Protein AF-A0A7G5IFV2-F1 (afdb_monomer_lite)

Secondary structure (DSSP, 8-state):
-HHHHHHHHHHS-TTHHHHHTSHHHHHHHHHHHHHHHTSBHHHHHHHTT--HHHHTTS-S-BHHHHHHHH-TTHHHHHHHHHHHHHHHHHHHHHHHHHHHHHHHHHHHHHHS-HHHHHHHHHHHTSHHHHHHHHHHHHGGG-HHHHHHHHHHHHHHHHHHHHHHHHHHHHHTTSPPPPPGGG--HHHHHHHHHHHTS-TTGGG---PPP-

Organism: NCBI:txid2759707

Foldseek 3Di:
DVLLLLLLCLLQPQCLLVVCLDVVVLVVVLVVVVVQQQAWPLVVCVVVVHDPVVSVVRDTDGNVVVCCVVPVCVSVVVSCVSNVVSVVCSVVVSVCSVVVSVVSSVVPPVPDDPVVSVVLSVQCPDPVNSVCSHVVVCVCVPPVNVVVVVVCVVVVVVCVVVVVVVVCVVCVPPDPDQQLCNDDLVRLVVVCVVVVHDSVVSNDPPDPDD

pLDDT: mean 86.51, std 10.08, range [36.91, 98.12]

Radius of gyration: 26.0 Å; chains: 1; bounding box: 62×42×58 Å

Sequence (210 aa):
MALGKRIAAAQLPDGTYEKMMSPAMQGMMGQVSGQAMDIPLRQIARMANLKPEQLRQVGPGSLRDMMAILDPAHDQRMSIMLKTMIAGMTPLMTKMEPRLRDGMAEAFASRFTETELREIDRFYSTPLGARLAVESTLLMADPSVVKAMSDFTPQLIQAMPGIMKQVEEATAKLPKAKRVDELSPAERARLAALIGVDPASLSKPERPDK

InterPro domains:
  IPR018637 Domain of unknown function DUF2059 [PF09832] (99-135)

Structure (mmCIF, N/CA/C/O backbone):
data_AF-A0A7G5IFV2-F1
#
_entry.id   AF-A0A7G5IFV2-F1
#
loop_
_atom_site.group_PDB
_atom_site.id
_atom_site.type_symbol
_atom_site.label_atom_id
_atom_site.label_alt_id
_atom_site.label_comp_id
_atom_site.label_asym_id
_atom_site.label_entity_id
_atom_site.label_seq_id
_atom_site.pdbx_PDB_ins_code
_atom_site.Cartn_x
_atom_site.Cartn_y
_atom_site.Cartn_z
_atom_site.occupancy
_atom_site.B_iso_or_equiv
_atom_site.auth_seq_id
_atom_site.auth_comp_id
_atom_site.auth_asym_id
_atom_site.auth_atom_id
_atom_site.pdbx_PDB_model_num
ATOM 1 N N . MET A 1 1 ? -13.977 -6.483 22.578 1.00 80.62 1 MET A N 1
ATOM 2 C CA . MET A 1 1 ? -13.911 -7.237 21.302 1.00 80.62 1 MET A CA 1
ATOM 3 C C . MET A 1 1 ? -15.038 -6.895 20.320 1.00 80.62 1 MET A C 1
ATOM 5 O O . MET A 1 1 ? -14.737 -6.594 19.176 1.00 80.62 1 MET A O 1
ATOM 9 N N . ALA A 1 2 ? -16.319 -6.889 20.725 1.00 91.19 2 ALA A N 1
ATOM 10 C CA . ALA A 1 2 ? -17.437 -6.608 19.804 1.00 91.19 2 ALA A CA 1
ATOM 11 C C . ALA A 1 2 ? -17.357 -5.234 19.099 1.00 91.19 2 ALA A C 1
ATOM 13 O O . ALA A 1 2 ? -17.602 -5.154 17.900 1.00 91.19 2 ALA A O 1
ATOM 14 N N . LEU A 1 3 ? -16.957 -4.176 19.819 1.00 93.94 3 LEU A N 1
ATOM 15 C CA . LEU A 1 3 ? -16.732 -2.839 19.246 1.00 93.94 3 LEU A CA 1
ATOM 16 C C . LEU A 1 3 ? -15.637 -2.842 18.171 1.00 93.94 3 LEU A C 1
ATOM 18 O O . LEU A 1 3 ? -15.858 -2.348 17.073 1.00 93.94 3 LEU A O 1
ATOM 22 N N . GLY A 1 4 ? -14.492 -3.476 18.448 1.00 93.75 4 GLY A N 1
ATOM 23 C CA . GLY A 1 4 ? -13.397 -3.605 17.480 1.00 93.75 4 GLY A CA 1
ATOM 24 C C . GLY A 1 4 ? -13.838 -4.281 16.180 1.00 93.75 4 GLY A C 1
ATOM 25 O O . GLY A 1 4 ? -13.467 -3.826 15.104 1.00 93.75 4 GLY A O 1
ATOM 26 N N . LYS A 1 5 ? -14.701 -5.305 16.257 1.00 94.31 5 LYS A N 1
ATOM 27 C CA . LYS A 1 5 ? -15.260 -5.969 15.067 1.00 94.31 5 LYS A CA 1
ATOM 28 C C . LYS A 1 5 ? -16.144 -5.046 14.229 1.00 94.31 5 LYS A C 1
ATOM 30 O O . LYS A 1 5 ? -16.051 -5.080 13.007 1.00 94.31 5 LYS A O 1
ATOM 35 N N . ARG A 1 6 ? -16.974 -4.209 14.862 1.00 94.06 6 ARG A N 1
ATOM 36 C CA . ARG A 1 6 ? -17.812 -3.235 14.141 1.00 94.06 6 ARG A CA 1
ATOM 37 C C . ARG A 1 6 ? -16.981 -2.154 13.464 1.00 94.06 6 ARG A C 1
ATOM 39 O O . ARG A 1 6 ? -17.196 -1.876 12.291 1.00 94.06 6 ARG A O 1
ATOM 46 N N . ILE A 1 7 ? -15.995 -1.612 14.174 1.00 95.25 7 ILE A N 1
ATOM 47 C CA . ILE A 1 7 ? -15.068 -0.610 13.635 1.00 95.25 7 ILE A CA 1
ATOM 48 C C . ILE A 1 7 ? -14.289 -1.187 12.446 1.00 95.25 7 ILE A C 1
ATOM 50 O O . ILE A 1 7 ? -14.224 -0.560 11.391 1.00 95.25 7 ILE A O 1
ATOM 54 N N . ALA A 1 8 ? -13.757 -2.407 12.581 1.00 94.56 8 ALA A N 1
ATOM 55 C CA . ALA A 1 8 ? -13.052 -3.090 11.499 1.00 94.56 8 ALA A CA 1
ATOM 56 C C . ALA A 1 8 ? -13.956 -3.338 10.280 1.00 94.56 8 ALA A C 1
ATOM 58 O O . ALA A 1 8 ? -13.533 -3.110 9.152 1.00 94.56 8 ALA A O 1
ATOM 59 N N . ALA A 1 9 ? -15.210 -3.752 10.490 1.00 93.44 9 ALA A N 1
ATOM 60 C CA . ALA A 1 9 ? -16.175 -3.943 9.407 1.00 93.44 9 ALA A CA 1
ATOM 61 C C . ALA A 1 9 ? -16.576 -2.628 8.715 1.00 93.44 9 ALA A C 1
ATOM 63 O O . ALA A 1 9 ? -16.853 -2.637 7.519 1.00 93.44 9 ALA A O 1
ATOM 64 N N . ALA A 1 10 ? -16.581 -1.504 9.438 1.00 93.00 10 ALA A N 1
ATOM 65 C CA . ALA A 1 10 ? -16.829 -0.188 8.855 1.00 93.00 10 ALA A CA 1
ATOM 66 C C . ALA A 1 10 ? -15.667 0.285 7.962 1.00 93.00 10 ALA A C 1
ATOM 68 O O . ALA A 1 10 ? -15.910 0.924 6.941 1.00 93.00 10 ALA A O 1
ATOM 69 N N . GLN A 1 11 ? -14.416 -0.035 8.319 1.00 91.19 11 GLN A N 1
ATOM 70 C CA . GLN A 1 11 ? -13.243 0.291 7.495 1.00 91.19 11 GLN A CA 1
ATOM 71 C C . GLN A 1 11 ? -13.051 -0.660 6.313 1.00 91.19 11 GLN A C 1
ATOM 73 O O . GLN A 1 11 ? -12.671 -0.219 5.230 1.00 91.19 11 GLN A O 1
ATOM 78 N N . LEU A 1 12 ? -13.326 -1.950 6.516 1.00 91.62 12 LEU A N 1
ATOM 79 C CA . LEU A 1 12 ? -13.201 -2.991 5.501 1.00 91.62 12 LEU A CA 1
ATOM 80 C C . LEU A 1 12 ? -14.546 -3.718 5.299 1.00 91.62 12 LEU A C 1
ATOM 82 O O . LEU A 1 12 ? -14.727 -4.837 5.792 1.00 91.62 12 LEU A O 1
ATOM 86 N N . PRO A 1 13 ? -15.516 -3.100 4.598 1.00 90.81 13 PRO A N 1
ATOM 87 C CA . PRO A 1 13 ? -16.756 -3.772 4.217 1.00 90.81 13 PRO A CA 1
ATOM 88 C C . PRO A 1 13 ? -16.517 -5.045 3.396 1.00 90.81 13 PRO A C 1
ATOM 90 O O . PRO A 1 13 ? -15.462 -5.218 2.780 1.00 90.81 13 PRO A O 1
ATOM 93 N N . ASP A 1 14 ? -17.526 -5.915 3.345 1.00 89.62 14 ASP A N 1
ATOM 94 C CA . ASP A 1 14 ? -17.501 -7.094 2.472 1.00 89.62 14 ASP A CA 1
ATOM 95 C C . ASP A 1 14 ? -17.247 -6.703 1.010 1.00 89.62 14 ASP A C 1
ATOM 97 O O . ASP A 1 14 ? -17.863 -5.769 0.489 1.00 89.62 14 ASP A O 1
ATOM 101 N N . GLY A 1 15 ? -16.340 -7.424 0.347 1.00 87.94 15 GLY A N 1
ATOM 102 C CA . GLY A 1 15 ? -16.023 -7.222 -1.065 1.00 87.94 15 GLY A CA 1
ATOM 103 C C . GLY A 1 15 ? -15.180 -5.977 -1.339 1.00 87.94 15 GLY A C 1
ATOM 104 O O . GLY A 1 15 ? -15.093 -5.533 -2.487 1.00 87.94 15 GLY A O 1
ATOM 105 N N . THR A 1 16 ? -14.546 -5.390 -0.318 1.00 86.81 16 THR A N 1
ATOM 106 C CA . THR A 1 16 ? -13.673 -4.223 -0.510 1.00 86.81 16 THR A CA 1
ATOM 107 C C . THR A 1 16 ? -12.535 -4.527 -1.480 1.00 86.81 16 THR A C 1
ATOM 109 O O . THR A 1 16 ? -12.288 -3.723 -2.380 1.00 86.81 16 THR A O 1
ATOM 112 N N . TYR A 1 17 ? -11.875 -5.684 -1.372 1.00 85.94 17 TYR A N 1
ATOM 113 C CA . TYR A 1 17 ? -10.802 -6.050 -2.297 1.00 85.94 17 TYR A CA 1
ATOM 114 C C . TYR A 1 17 ? -11.323 -6.368 -3.691 1.00 85.94 17 TYR A C 1
ATOM 116 O O . TYR A 1 17 ? -10.676 -6.003 -4.668 1.00 85.94 17 TYR A O 1
ATOM 124 N N . GLU A 1 18 ? -12.505 -6.966 -3.817 1.00 86.50 18 GLU A N 1
ATOM 125 C CA . GLU A 1 18 ? -13.136 -7.148 -5.127 1.00 86.50 18 GLU A CA 1
ATOM 126 C C . GLU A 1 18 ? -13.384 -5.795 -5.810 1.00 86.50 18 GLU A C 1
ATOM 128 O O . GLU A 1 18 ? -13.034 -5.601 -6.976 1.00 86.50 18 GLU A O 1
ATOM 133 N N . LYS A 1 19 ? -13.899 -4.815 -5.060 1.00 82.44 19 LYS A N 1
ATOM 134 C CA . LYS A 1 19 ? -14.123 -3.453 -5.553 1.00 82.44 19 LYS A CA 1
ATOM 135 C C . LYS A 1 19 ? -12.815 -2.723 -5.873 1.00 82.44 19 LYS A C 1
ATOM 137 O O . LYS A 1 19 ? -12.738 -2.042 -6.897 1.00 82.44 19 LYS A O 1
ATOM 142 N N . MET A 1 20 ? -11.780 -2.870 -5.045 1.00 79.31 20 MET A N 1
ATOM 143 C CA . MET A 1 20 ? -10.440 -2.338 -5.332 1.00 79.31 20 MET A CA 1
ATOM 144 C C . MET A 1 20 ? -9.850 -2.944 -6.610 1.00 79.31 20 MET A C 1
ATOM 146 O O . MET A 1 20 ? -9.163 -2.257 -7.355 1.00 79.31 20 MET A O 1
ATOM 150 N N . MET A 1 21 ? -10.146 -4.210 -6.894 1.00 82.06 21 MET A N 1
ATOM 151 C CA . MET A 1 21 ? -9.700 -4.911 -8.100 1.00 82.06 21 MET A CA 1
ATOM 152 C C . MET A 1 21 ? -10.652 -4.728 -9.294 1.00 82.06 21 MET A C 1
ATOM 154 O O . MET A 1 21 ? -10.495 -5.385 -10.328 1.00 82.06 21 MET A O 1
ATOM 158 N N . SER A 1 22 ? -11.638 -3.835 -9.179 1.00 78.81 22 SER A N 1
ATOM 159 C CA . SER A 1 22 ? -12.659 -3.616 -10.202 1.00 78.81 22 SER A CA 1
ATOM 160 C C . SER A 1 22 ? -12.088 -3.079 -11.525 1.00 78.81 22 SER A C 1
ATOM 162 O O . SER A 1 22 ? -11.019 -2.460 -11.548 1.00 78.81 22 SER A O 1
ATOM 164 N N . PRO A 1 23 ? -12.825 -3.230 -12.643 1.00 75.88 23 PRO A N 1
ATOM 165 C CA . PRO A 1 23 ? -12.413 -2.704 -13.946 1.00 75.88 23 PRO A CA 1
ATOM 166 C C . PRO A 1 23 ? -12.085 -1.202 -13.957 1.00 75.88 23 PRO A C 1
ATOM 168 O O . PRO A 1 23 ? -11.226 -0.768 -14.720 1.00 75.88 23 PRO A O 1
ATOM 171 N N . ALA A 1 24 ? -12.723 -0.402 -13.096 1.00 73.62 24 ALA A N 1
ATOM 172 C CA . ALA A 1 24 ? -12.430 1.027 -12.980 1.00 73.62 24 ALA A CA 1
ATOM 173 C C . ALA A 1 24 ? -10.997 1.278 -12.476 1.00 73.62 24 ALA A C 1
ATOM 175 O O . ALA A 1 24 ? -10.264 2.087 -13.045 1.00 73.62 24 ALA A O 1
ATOM 176 N N . MET A 1 25 ? -10.567 0.532 -11.455 1.00 74.44 25 MET A N 1
ATOM 177 C CA . MET A 1 25 ? -9.194 0.592 -10.949 1.00 74.44 25 MET A CA 1
ATOM 178 C C . MET A 1 25 ? -8.187 0.005 -11.937 1.00 74.44 25 MET A C 1
ATOM 180 O O . MET A 1 25 ? -7.101 0.556 -12.100 1.00 74.44 25 MET A O 1
ATOM 184 N N . GLN A 1 26 ? -8.569 -1.043 -12.672 1.00 75.88 26 GLN A N 1
ATOM 185 C CA . GLN A 1 26 ? -7.752 -1.585 -13.763 1.00 75.88 26 GLN A CA 1
ATOM 186 C C . GLN A 1 26 ? -7.487 -0.535 -14.850 1.00 75.88 26 GLN A C 1
ATOM 188 O O . GLN A 1 26 ? -6.356 -0.405 -15.313 1.00 75.88 26 GLN A O 1
ATOM 193 N N . GLY A 1 27 ? -8.505 0.247 -15.226 1.00 79.25 27 GLY A N 1
ATOM 194 C CA . GLY A 1 27 ? -8.357 1.345 -16.181 1.00 79.25 27 GLY A CA 1
ATOM 195 C C . GLY A 1 27 ? -7.368 2.408 -15.701 1.00 79.25 27 GLY A C 1
ATOM 196 O O . GLY A 1 27 ? -6.496 2.827 -16.461 1.00 79.25 27 GLY A O 1
ATOM 197 N N . MET A 1 28 ? -7.439 2.779 -14.419 1.00 78.12 28 MET A N 1
ATOM 198 C CA . MET A 1 28 ? -6.498 3.726 -13.815 1.00 78.12 28 MET A CA 1
ATOM 199 C C . MET A 1 28 ? -5.055 3.196 -13.828 1.00 78.12 28 MET A C 1
ATOM 201 O O . MET A 1 28 ? -4.142 3.909 -14.242 1.00 78.12 28 MET A O 1
ATOM 205 N N . MET A 1 29 ? -4.835 1.936 -13.436 1.00 77.19 29 MET A N 1
ATOM 206 C CA . MET A 1 29 ? -3.506 1.306 -13.497 1.00 77.19 29 MET A CA 1
ATOM 207 C C . MET A 1 29 ? -2.980 1.229 -14.934 1.00 77.19 29 MET A C 1
ATOM 209 O O . MET A 1 29 ? -1.804 1.498 -15.180 1.00 77.19 29 MET A O 1
ATOM 213 N N . GLY A 1 30 ? -3.857 0.913 -15.891 1.00 80.19 30 GLY A N 1
ATOM 214 C CA . GLY A 1 30 ? -3.532 0.915 -17.315 1.00 80.19 30 GLY A CA 1
ATOM 215 C C . GLY A 1 30 ? -3.077 2.290 -17.807 1.00 80.19 30 GLY A C 1
ATOM 216 O O . GLY A 1 30 ? -2.088 2.379 -18.529 1.00 80.19 30 GLY A O 1
ATOM 217 N N . GLN A 1 31 ? -3.730 3.368 -17.364 1.00 79.06 31 GLN A N 1
ATOM 218 C CA . GLN A 1 31 ? -3.333 4.737 -17.701 1.00 79.06 31 GLN A CA 1
ATOM 219 C C . GLN A 1 31 ? -1.946 5.088 -17.145 1.00 79.06 31 GLN A C 1
ATOM 221 O O . GLN A 1 31 ? -1.116 5.623 -17.879 1.00 79.06 31 GLN A O 1
ATOM 226 N N . VAL A 1 32 ? -1.671 4.758 -15.879 1.00 80.12 32 VAL A N 1
ATOM 227 C CA . VAL A 1 32 ? -0.354 4.996 -15.258 1.00 80.12 32 VAL A CA 1
ATOM 228 C C . VAL A 1 32 ? 0.743 4.202 -15.975 1.00 80.12 32 VAL A C 1
ATOM 230 O O . VAL A 1 32 ? 1.795 4.749 -16.300 1.00 80.12 32 VAL A O 1
ATOM 233 N N . SER A 1 33 ? 0.490 2.926 -16.283 1.00 81.31 33 SER A N 1
ATOM 234 C CA . SER A 1 33 ? 1.423 2.093 -17.051 1.00 81.31 33 SER A CA 1
ATOM 235 C C . SER A 1 33 ? 1.660 2.656 -18.455 1.00 81.31 33 SER A C 1
ATOM 237 O O . SER A 1 33 ? 2.805 2.725 -18.899 1.00 81.31 33 SER A O 1
ATOM 239 N N . GLY A 1 34 ? 0.607 3.132 -19.124 1.00 82.94 34 GLY A N 1
ATOM 240 C CA . GLY A 1 34 ? 0.709 3.784 -20.427 1.00 82.94 34 GLY A CA 1
ATOM 241 C C . GLY A 1 34 ? 1.617 5.013 -20.400 1.00 82.94 34 GLY A C 1
ATOM 242 O O . GLY A 1 34 ? 2.496 5.126 -21.249 1.00 82.94 34 GLY A O 1
ATOM 243 N N . GLN A 1 35 ? 1.472 5.870 -19.385 1.00 83.31 35 GLN A N 1
ATOM 244 C CA . GLN A 1 35 ? 2.329 7.046 -19.193 1.00 83.31 35 GLN A CA 1
ATOM 245 C C . GLN A 1 35 ? 3.797 6.675 -18.945 1.00 83.31 35 GLN A C 1
ATOM 247 O O . GLN A 1 35 ? 4.697 7.365 -19.420 1.00 83.31 35 GLN A O 1
ATOM 252 N N . ALA A 1 36 ? 4.062 5.577 -18.231 1.00 83.31 36 ALA A N 1
ATOM 253 C CA . ALA A 1 36 ? 5.426 5.096 -18.011 1.00 83.31 36 ALA A CA 1
ATOM 254 C C . ALA A 1 36 ? 6.107 4.644 -19.317 1.00 83.31 36 ALA A C 1
ATOM 256 O O . ALA A 1 36 ? 7.315 4.818 -19.480 1.00 83.31 36 ALA A O 1
ATOM 257 N N . MET A 1 37 ? 5.342 4.112 -20.274 1.00 86.06 37 MET A N 1
ATOM 258 C CA . MET A 1 37 ? 5.866 3.731 -21.591 1.00 86.06 37 MET A CA 1
ATOM 259 C C . MET A 1 37 ? 6.243 4.940 -22.455 1.00 86.06 37 MET A C 1
ATOM 261 O O . MET A 1 37 ? 7.102 4.830 -23.328 1.00 86.06 37 MET A O 1
ATOM 265 N N . ASP A 1 38 ? 5.662 6.105 -22.185 1.00 88.81 38 ASP A N 1
ATOM 266 C CA . ASP A 1 38 ? 5.938 7.330 -22.937 1.00 88.81 38 ASP A CA 1
ATOM 267 C C . ASP A 1 38 ? 7.199 8.059 -22.433 1.00 88.81 38 ASP A C 1
ATOM 269 O O . ASP A 1 38 ? 7.595 9.092 -22.979 1.00 88.81 38 ASP A O 1
ATOM 273 N N . ILE A 1 39 ? 7.883 7.514 -21.417 1.00 88.62 39 ILE A N 1
ATOM 274 C CA . ILE A 1 39 ? 9.140 8.072 -20.910 1.00 88.62 39 ILE A CA 1
ATOM 275 C C . ILE A 1 39 ? 10.212 8.034 -22.020 1.00 88.62 39 ILE A C 1
ATOM 277 O O . ILE A 1 39 ? 10.469 6.974 -22.603 1.00 88.62 39 ILE A O 1
ATOM 281 N N . PRO A 1 40 ? 10.905 9.159 -22.296 1.00 91.69 40 PRO A N 1
ATOM 282 C CA . PRO A 1 40 ? 11.978 9.201 -23.284 1.00 91.69 40 PRO A CA 1
ATOM 283 C C . PRO A 1 40 ? 13.158 8.288 -22.925 1.00 91.69 40 PRO A C 1
ATOM 285 O O . PRO A 1 40 ? 13.659 8.320 -21.798 1.00 91.69 40 PRO A O 1
ATOM 288 N N . LEU A 1 41 ? 13.720 7.578 -23.907 1.00 88.62 41 LEU A N 1
ATOM 289 C CA . LEU A 1 41 ? 14.877 6.689 -23.708 1.00 88.62 41 LEU A CA 1
ATOM 290 C C . LEU A 1 41 ? 16.091 7.422 -23.123 1.00 88.62 41 LEU A C 1
ATOM 292 O O . LEU A 1 41 ? 16.815 6.882 -22.291 1.00 88.62 41 LEU A O 1
ATOM 296 N N . ARG A 1 42 ? 16.290 8.692 -23.495 1.00 86.00 42 ARG A N 1
ATOM 297 C CA . ARG A 1 42 ? 17.343 9.545 -22.917 1.00 86.00 42 ARG A CA 1
ATOM 298 C C . ARG A 1 42 ? 17.148 9.814 -21.427 1.00 86.00 42 ARG A C 1
ATOM 300 O O . ARG A 1 42 ? 18.131 9.958 -20.706 1.00 86.00 42 ARG A O 1
ATOM 307 N N . GLN A 1 43 ? 15.906 9.904 -20.962 1.00 84.94 43 GLN A N 1
ATOM 308 C CA . GLN A 1 43 ? 15.610 10.050 -19.541 1.00 84.94 43 GLN A CA 1
ATOM 309 C C . GLN A 1 43 ? 15.879 8.738 -18.798 1.00 84.94 43 GLN A C 1
ATOM 311 O O . GLN A 1 43 ? 16.532 8.769 -17.759 1.00 84.94 43 GLN A O 1
ATOM 316 N N . ILE A 1 44 ? 15.489 7.597 -19.373 1.00 85.50 44 ILE A N 1
ATOM 317 C CA . ILE A 1 44 ? 15.802 6.268 -18.821 1.00 85.50 44 ILE A CA 1
ATOM 318 C C . ILE A 1 44 ? 17.320 6.065 -18.729 1.00 85.50 44 ILE A C 1
ATOM 320 O O . ILE A 1 44 ? 17.835 5.679 -17.684 1.00 85.50 44 ILE A O 1
ATOM 324 N N . ALA A 1 45 ? 18.064 6.412 -19.779 1.00 85.25 45 ALA A N 1
ATOM 325 C CA . ALA A 1 45 ? 19.520 6.314 -19.787 1.00 85.25 45 ALA A CA 1
ATOM 326 C C . ALA A 1 45 ? 20.193 7.211 -18.726 1.00 85.25 45 ALA A C 1
ATOM 328 O O . ALA A 1 45 ? 21.198 6.819 -18.134 1.00 85.25 45 ALA A O 1
ATOM 329 N N . ARG A 1 46 ? 19.630 8.394 -18.433 1.00 81.56 46 ARG A N 1
ATOM 330 C CA . ARG A 1 46 ? 20.090 9.233 -17.309 1.00 81.56 46 ARG A CA 1
ATOM 331 C C . ARG A 1 46 ? 19.820 8.572 -15.961 1.00 81.56 46 ARG A C 1
ATOM 333 O O . ARG A 1 46 ? 20.692 8.600 -15.103 1.00 81.56 46 ARG A O 1
ATOM 340 N N . MET A 1 47 ? 18.645 7.966 -15.782 1.00 81.00 47 MET A N 1
ATOM 341 C CA . MET A 1 47 ? 18.305 7.228 -14.558 1.00 81.00 47 MET A CA 1
ATOM 342 C C . MET A 1 47 ? 19.224 6.018 -14.346 1.00 81.00 47 MET A C 1
ATOM 344 O O . MET A 1 47 ? 19.610 5.737 -13.218 1.00 81.00 47 MET A O 1
ATOM 348 N N . ALA A 1 48 ? 19.631 5.349 -15.427 1.00 80.69 48 ALA A N 1
ATOM 349 C CA . ALA A 1 48 ? 20.610 4.261 -15.411 1.00 80.69 48 ALA A CA 1
ATOM 350 C C . ALA A 1 48 ? 22.074 4.738 -15.265 1.00 80.69 48 ALA A C 1
ATOM 352 O O . ALA A 1 48 ? 22.999 3.933 -15.351 1.00 80.69 48 ALA A O 1
ATOM 353 N N . ASN A 1 49 ? 22.292 6.038 -15.034 1.00 82.62 49 ASN A N 1
ATOM 354 C CA . ASN A 1 49 ? 23.592 6.653 -14.774 1.00 82.62 49 ASN A CA 1
ATOM 355 C C . ASN A 1 49 ? 24.626 6.472 -15.907 1.00 82.62 49 ASN A C 1
ATOM 357 O O . ASN A 1 49 ? 25.828 6.348 -15.654 1.00 82.62 49 ASN A O 1
ATOM 361 N N . LEU A 1 50 ? 24.171 6.459 -17.168 1.00 82.44 50 LEU A N 1
ATOM 362 C CA . LEU A 1 50 ? 25.069 6.436 -18.325 1.00 82.44 50 LEU A 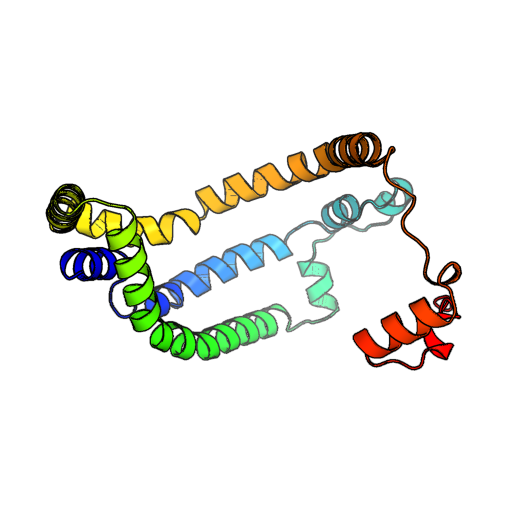CA 1
ATOM 363 C C . LEU A 1 50 ? 25.872 7.741 -18.420 1.00 82.44 50 LEU A C 1
ATOM 365 O O . LEU A 1 50 ? 25.371 8.830 -18.130 1.00 82.44 50 LEU A O 1
ATOM 369 N N . LYS A 1 51 ? 27.121 7.636 -18.887 1.00 86.31 51 LYS A N 1
ATOM 370 C CA . LYS A 1 51 ? 28.016 8.791 -19.039 1.00 86.31 51 LYS A CA 1
ATOM 371 C C . LYS A 1 51 ? 27.503 9.764 -20.113 1.00 86.31 51 LYS A C 1
ATOM 373 O O . LYS A 1 51 ? 26.843 9.324 -21.061 1.00 86.31 51 LYS A O 1
ATOM 378 N N . PRO A 1 52 ? 27.837 11.067 -20.038 1.00 81.69 52 PRO A N 1
ATOM 379 C CA . PRO A 1 52 ? 27.395 12.073 -21.008 1.00 81.69 52 PRO A CA 1
ATOM 380 C C . PRO A 1 52 ? 27.670 11.701 -22.469 1.00 81.69 52 PRO A C 1
ATOM 382 O O . PRO A 1 52 ? 26.849 11.972 -23.344 1.00 81.69 52 PRO A O 1
ATOM 385 N N . GLU A 1 53 ? 28.796 11.043 -22.739 1.00 84.19 53 GLU A N 1
ATOM 386 C CA . GLU A 1 53 ? 29.195 10.598 -24.075 1.00 84.19 53 GLU A CA 1
ATOM 387 C C . GLU A 1 53 ? 28.278 9.487 -24.598 1.00 84.19 53 GLU A C 1
ATOM 389 O O . GLU A 1 53 ? 27.947 9.467 -25.781 1.00 84.19 53 GLU A O 1
ATOM 394 N N . GLN A 1 54 ? 27.816 8.600 -23.713 1.00 78.62 54 GLN A N 1
ATOM 395 C CA . GLN A 1 54 ? 26.895 7.508 -24.038 1.00 78.62 54 GLN A CA 1
ATOM 396 C C . GLN A 1 54 ? 25.460 8.025 -24.188 1.00 78.62 54 GLN A C 1
ATOM 398 O O . GLN A 1 54 ? 24.746 7.614 -25.097 1.00 78.62 54 GLN A O 1
ATOM 403 N N . LEU A 1 55 ? 25.049 8.997 -23.365 1.00 80.25 55 LEU A N 1
ATOM 404 C CA . LEU A 1 55 ? 23.743 9.655 -23.484 1.00 80.25 55 LEU A CA 1
ATOM 405 C C . LEU A 1 55 ? 23.551 10.350 -24.838 1.00 80.25 55 LEU A C 1
ATOM 407 O O . LEU A 1 55 ? 22.434 10.384 -25.351 1.00 80.25 55 LEU A O 1
ATOM 411 N N . ARG A 1 56 ? 24.629 10.884 -25.428 1.00 82.75 56 ARG A N 1
ATOM 412 C CA . ARG A 1 56 ? 24.607 11.486 -26.774 1.00 82.75 56 ARG A CA 1
ATOM 413 C C . ARG A 1 56 ? 24.338 10.468 -27.881 1.00 82.75 56 ARG A C 1
ATOM 415 O O . ARG A 1 56 ? 23.842 10.855 -28.932 1.00 82.75 56 ARG A O 1
ATOM 422 N N . GLN A 1 57 ? 24.654 9.195 -27.647 1.00 85.00 57 GLN A N 1
ATOM 423 C CA . GLN A 1 57 ? 24.424 8.107 -28.601 1.00 85.00 57 GLN A CA 1
ATOM 424 C C . GLN A 1 57 ? 22.998 7.545 -28.514 1.00 85.00 57 GLN A C 1
ATOM 426 O O . GLN A 1 57 ? 22.558 6.849 -29.424 1.00 85.00 57 GLN A O 1
ATOM 431 N N . VAL A 1 58 ? 22.252 7.857 -27.448 1.00 84.94 58 VAL A N 1
ATOM 432 C CA . VAL A 1 58 ? 20.855 7.436 -27.309 1.00 84.94 58 VAL A CA 1
ATOM 433 C C . VAL A 1 58 ? 19.984 8.258 -28.257 1.00 84.94 58 VAL A C 1
ATOM 435 O O . VAL A 1 58 ? 19.862 9.481 -28.115 1.00 84.94 58 VAL A O 1
ATOM 438 N N . GLY A 1 59 ? 19.373 7.572 -29.223 1.00 83.31 59 GLY A N 1
ATOM 439 C CA . GLY A 1 59 ? 18.490 8.156 -30.230 1.00 83.31 59 GLY A CA 1
ATOM 440 C C . GLY A 1 59 ? 17.223 8.805 -29.651 1.00 83.31 59 GLY A C 1
ATOM 441 O O . GLY A 1 59 ? 16.915 8.658 -28.464 1.00 83.31 59 GLY A O 1
ATOM 442 N N . PRO A 1 60 ? 16.494 9.589 -30.466 1.00 83.00 60 PRO A N 1
ATOM 443 C CA . PRO A 1 60 ? 15.153 10.030 -30.100 1.00 83.00 60 PRO A CA 1
ATOM 444 C C . PRO A 1 60 ? 14.211 8.824 -29.996 1.00 83.00 60 PRO A C 1
ATOM 446 O O . PRO A 1 60 ? 14.368 7.855 -30.732 1.00 83.00 60 PRO A O 1
ATOM 449 N N . GLY A 1 61 ? 13.244 8.898 -29.087 1.00 88.19 61 GLY A N 1
ATOM 450 C CA . GLY A 1 61 ? 12.250 7.849 -28.890 1.00 88.19 61 GLY A CA 1
ATOM 451 C C . GLY A 1 61 ? 11.902 7.638 -27.423 1.00 88.19 61 GLY A C 1
ATOM 452 O O . GLY A 1 61 ? 12.587 8.120 -26.511 1.00 88.19 61 GLY A O 1
ATOM 453 N N . SER A 1 62 ? 10.815 6.917 -27.223 1.00 91.56 62 SER A N 1
ATOM 454 C CA . SER A 1 62 ? 10.261 6.498 -25.944 1.00 91.56 62 SER A CA 1
ATOM 455 C C . SER A 1 62 ? 10.463 4.999 -25.726 1.00 91.56 62 SER A C 1
ATOM 457 O O . SER A 1 62 ? 10.855 4.256 -26.632 1.00 91.56 62 SER A O 1
ATOM 459 N N . LEU A 1 63 ? 10.180 4.538 -24.510 1.00 87.75 63 LEU A N 1
ATOM 460 C CA . LEU A 1 63 ? 10.130 3.107 -24.230 1.00 87.75 63 LEU A CA 1
ATOM 461 C C . LEU A 1 63 ? 9.061 2.402 -25.086 1.0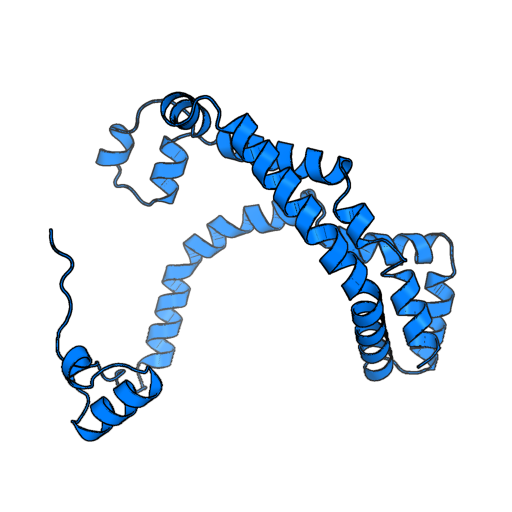0 87.75 63 LEU A C 1
ATOM 463 O O . LEU A 1 63 ? 9.278 1.277 -25.531 1.00 87.75 63 LEU A O 1
ATOM 467 N N . ARG A 1 64 ? 7.946 3.081 -25.380 1.00 88.38 64 ARG A N 1
ATOM 468 C CA . ARG A 1 64 ? 6.892 2.614 -26.288 1.00 88.38 64 ARG A CA 1
ATOM 469 C C . ARG A 1 64 ? 7.417 2.356 -27.697 1.00 88.38 64 ARG A C 1
ATOM 471 O O . ARG A 1 64 ? 7.143 1.292 -28.242 1.00 88.38 64 ARG A O 1
ATOM 478 N N . ASP A 1 65 ? 8.197 3.280 -28.257 1.00 88.19 65 ASP A N 1
ATOM 479 C CA . ASP A 1 65 ? 8.772 3.123 -29.603 1.00 88.19 65 ASP A CA 1
ATOM 480 C C . ASP A 1 65 ? 9.704 1.907 -29.671 1.00 88.19 65 ASP A C 1
ATOM 482 O O . ASP A 1 65 ? 9.675 1.135 -30.627 1.00 88.19 65 ASP A O 1
ATOM 486 N N . MET A 1 66 ? 10.498 1.695 -28.617 1.00 89.06 66 MET A N 1
ATOM 487 C CA . MET A 1 66 ? 11.358 0.520 -28.496 1.00 89.06 66 MET A CA 1
ATOM 488 C C . MET A 1 66 ? 10.537 -0.775 -28.414 1.00 89.06 66 MET A C 1
ATOM 490 O O . MET A 1 66 ? 10.842 -1.747 -29.108 1.00 89.06 66 MET A O 1
ATOM 494 N N . MET A 1 67 ? 9.480 -0.798 -27.596 1.00 88.88 67 MET A N 1
ATOM 495 C CA . MET A 1 67 ? 8.631 -1.981 -27.451 1.00 88.88 67 MET A CA 1
ATOM 496 C C . MET A 1 67 ? 7.814 -2.282 -28.703 1.00 88.88 67 MET A C 1
ATOM 498 O O . MET A 1 67 ? 7.635 -3.453 -29.010 1.00 88.88 67 MET A O 1
ATOM 502 N N . ALA A 1 68 ? 7.401 -1.279 -29.479 1.00 87.44 68 ALA A N 1
ATOM 503 C CA . ALA A 1 68 ? 6.725 -1.499 -30.759 1.00 87.44 68 ALA A CA 1
ATOM 504 C C . ALA A 1 68 ? 7.586 -2.300 -31.758 1.00 87.44 68 ALA A C 1
ATOM 506 O O . ALA A 1 68 ? 7.044 -3.013 -32.600 1.00 87.44 68 ALA A O 1
ATOM 507 N N . ILE A 1 69 ? 8.919 -2.211 -31.648 1.00 89.44 69 ILE A N 1
ATOM 508 C CA . ILE A 1 69 ? 9.868 -2.980 -32.465 1.00 89.44 69 ILE A CA 1
ATOM 509 C C . ILE A 1 69 ? 10.072 -4.388 -31.890 1.00 89.44 69 ILE A C 1
ATOM 511 O O . ILE A 1 69 ? 10.028 -5.369 -32.630 1.00 89.44 69 ILE A O 1
ATOM 515 N N . LEU A 1 70 ? 10.330 -4.488 -30.582 1.00 90.94 70 LEU A N 1
ATOM 516 C CA . LEU A 1 70 ? 10.694 -5.754 -29.929 1.00 90.94 70 LEU A CA 1
ATOM 517 C C . LEU A 1 70 ? 9.498 -6.687 -29.716 1.00 90.94 70 LEU A C 1
ATOM 519 O O . LEU A 1 70 ? 9.637 -7.908 -29.749 1.00 90.94 70 LEU A O 1
ATOM 523 N N . ASP A 1 71 ? 8.329 -6.110 -29.475 1.00 91.31 71 ASP A N 1
ATOM 524 C CA . ASP A 1 71 ? 7.093 -6.816 -29.195 1.00 91.31 71 ASP A CA 1
ATOM 525 C C . ASP A 1 71 ? 5.902 -6.006 -29.729 1.00 91.31 71 ASP A C 1
ATOM 527 O O . ASP A 1 71 ? 5.259 -5.267 -28.983 1.00 91.31 71 ASP A O 1
ATOM 531 N N . PRO A 1 72 ? 5.557 -6.159 -31.019 1.00 89.44 72 PRO A N 1
ATOM 532 C CA . PRO A 1 72 ? 4.438 -5.439 -31.630 1.00 89.44 72 PRO A CA 1
ATOM 533 C C . PRO A 1 72 ? 3.090 -5.651 -30.918 1.00 89.44 72 PRO A C 1
ATOM 535 O O . PRO A 1 72 ? 2.176 -4.846 -31.070 1.00 89.44 72 PRO A O 1
ATOM 538 N N . ALA A 1 73 ? 2.961 -6.726 -30.131 1.00 91.25 73 ALA A N 1
ATOM 539 C CA . ALA A 1 73 ? 1.782 -7.039 -29.330 1.00 91.25 73 ALA A CA 1
ATOM 540 C C . ALA A 1 73 ? 1.947 -6.682 -27.838 1.00 91.25 73 ALA A C 1
ATOM 542 O O . ALA A 1 73 ? 1.154 -7.152 -27.019 1.00 91.25 73 ALA A O 1
ATOM 543 N N . HIS A 1 74 ? 2.946 -5.871 -27.469 1.00 86.75 74 HIS A N 1
ATOM 544 C CA . HIS A 1 74 ? 3.281 -5.531 -26.083 1.00 86.75 74 HIS A CA 1
ATOM 545 C C . HIS A 1 74 ? 2.077 -5.044 -25.283 1.00 86.75 74 HIS A C 1
ATOM 547 O O . HIS A 1 74 ? 1.782 -5.589 -24.222 1.00 86.75 74 HIS A O 1
ATOM 553 N N . ASP A 1 75 ? 1.342 -4.063 -25.804 1.00 83.62 75 ASP A N 1
ATOM 554 C CA . ASP A 1 75 ? 0.221 -3.462 -25.079 1.00 83.62 75 ASP A CA 1
ATOM 555 C C . ASP A 1 75 ? -0.903 -4.482 -24.845 1.00 83.62 75 ASP A C 1
ATOM 557 O O . ASP A 1 75 ? -1.468 -4.564 -23.751 1.00 83.62 75 ASP A O 1
ATOM 561 N N . GLN A 1 76 ? -1.173 -5.334 -25.839 1.00 87.25 76 GLN A N 1
ATOM 562 C CA . GLN A 1 76 ? -2.146 -6.416 -25.709 1.0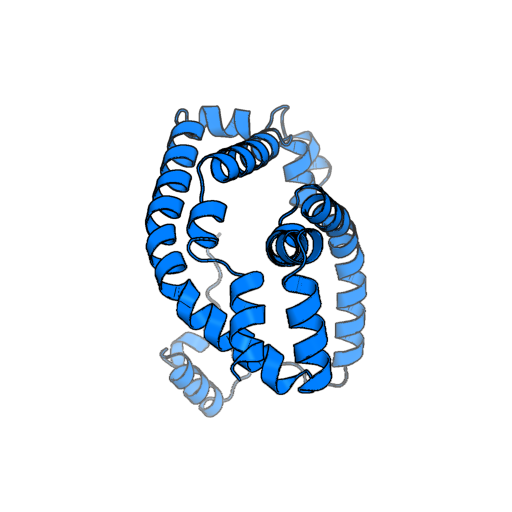0 87.25 76 GLN A CA 1
ATOM 563 C C . GLN A 1 76 ? -1.674 -7.475 -24.705 1.00 87.25 76 GLN A C 1
ATOM 565 O O . GLN A 1 76 ? -2.456 -7.913 -23.861 1.00 87.25 76 GLN A O 1
ATOM 570 N N . ARG A 1 77 ? -0.396 -7.870 -24.754 1.00 88.56 77 ARG A N 1
ATOM 571 C CA . ARG A 1 77 ? 0.191 -8.843 -23.824 1.00 88.56 77 ARG A CA 1
ATOM 572 C C . ARG A 1 77 ? 0.169 -8.321 -22.393 1.00 88.56 77 ARG A C 1
ATOM 574 O O . ARG A 1 77 ? -0.249 -9.047 -21.496 1.00 88.56 77 ARG A O 1
ATOM 581 N N . MET A 1 78 ? 0.559 -7.067 -22.191 1.00 85.12 78 MET A N 1
ATOM 582 C CA . MET A 1 78 ? 0.556 -6.402 -20.892 1.00 85.12 78 MET A CA 1
ATOM 583 C C . MET A 1 78 ? -0.863 -6.310 -20.324 1.00 85.12 78 MET A C 1
ATOM 585 O O . MET A 1 78 ? -1.092 -6.674 -19.172 1.00 85.12 78 MET A O 1
ATOM 589 N N . SER A 1 79 ? -1.839 -5.917 -21.149 1.00 85.00 79 SER A N 1
ATOM 590 C CA . SER A 1 79 ? -3.252 -5.867 -20.759 1.00 85.00 79 SER A CA 1
ATOM 591 C C . SER A 1 79 ? -3.793 -7.243 -20.352 1.00 85.00 79 SER A C 1
ATOM 593 O O . SER A 1 79 ? -4.403 -7.379 -19.289 1.00 85.00 79 SER A O 1
ATOM 595 N N . ILE A 1 80 ? -3.529 -8.285 -21.152 1.00 90.25 80 ILE A N 1
ATOM 596 C CA . ILE A 1 80 ? -3.942 -9.661 -20.841 1.00 90.25 80 ILE A CA 1
ATOM 597 C C . ILE A 1 80 ? -3.275 -10.140 -19.553 1.00 90.25 80 ILE A C 1
ATOM 599 O O . ILE A 1 80 ? -3.954 -10.713 -18.700 1.00 90.25 80 ILE A O 1
ATOM 603 N N . MET A 1 81 ? -1.974 -9.891 -19.392 1.00 87.12 81 MET A N 1
ATOM 604 C CA . MET A 1 81 ? -1.217 -10.293 -18.210 1.00 87.12 81 MET A CA 1
ATOM 605 C C . MET A 1 81 ? -1.786 -9.642 -16.949 1.00 87.12 81 MET A C 1
ATOM 607 O O . MET A 1 81 ? -2.107 -10.353 -15.997 1.00 87.12 81 MET A O 1
ATOM 611 N N . LEU A 1 82 ? -1.984 -8.321 -16.961 1.00 85.12 82 LEU A N 1
ATOM 612 C CA . LEU A 1 82 ? -2.539 -7.580 -15.830 1.00 85.12 82 LEU A CA 1
ATOM 613 C C . LEU A 1 82 ? -3.949 -8.068 -15.484 1.00 85.12 82 LEU A C 1
ATOM 615 O O . LEU A 1 82 ? -4.229 -8.390 -14.330 1.00 85.12 82 LEU A O 1
ATOM 619 N N . LYS A 1 83 ? -4.826 -8.198 -16.487 1.00 85.69 83 LYS A N 1
ATOM 620 C CA . LYS A 1 83 ? -6.196 -8.688 -16.293 1.00 85.69 83 LYS A CA 1
ATOM 621 C C . LYS A 1 83 ? -6.217 -10.099 -15.706 1.00 85.69 83 LYS A C 1
ATOM 623 O O . LYS A 1 83 ? -6.992 -10.371 -14.794 1.00 85.69 83 LYS A O 1
ATOM 628 N N . THR A 1 84 ? -5.369 -10.989 -16.219 1.00 90.12 84 THR A N 1
ATOM 629 C CA . THR A 1 84 ? -5.291 -12.387 -15.769 1.00 90.12 84 THR A CA 1
ATOM 630 C C . THR A 1 84 ? -4.764 -12.475 -14.341 1.00 90.12 84 THR A C 1
ATOM 632 O O . THR A 1 84 ? -5.328 -13.200 -13.525 1.00 90.12 84 THR A O 1
ATOM 635 N N . MET A 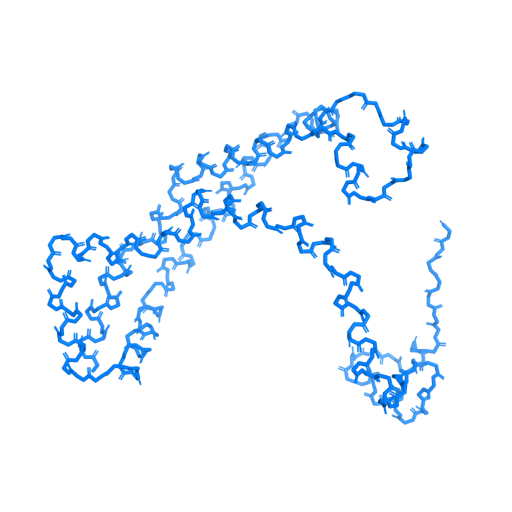1 85 ? -3.725 -11.701 -14.015 1.00 88.38 85 MET A N 1
ATOM 636 C CA . MET A 1 85 ? -3.159 -11.644 -12.668 1.00 88.38 85 MET A CA 1
ATOM 637 C C . MET A 1 85 ? -4.186 -11.134 -11.655 1.00 88.38 85 MET A C 1
ATOM 639 O O . MET A 1 85 ? -4.404 -11.781 -10.633 1.00 88.38 85 MET A O 1
ATOM 643 N N . ILE A 1 86 ? -4.874 -10.030 -11.964 1.00 86.31 86 ILE A N 1
ATOM 644 C CA . ILE A 1 86 ? -5.916 -9.470 -11.096 1.00 86.31 86 ILE A CA 1
ATOM 645 C C . ILE A 1 86 ? -7.055 -10.476 -10.910 1.00 86.31 86 ILE A C 1
ATOM 647 O O . ILE A 1 86 ? -7.425 -10.771 -9.777 1.00 86.31 86 ILE A O 1
ATOM 651 N N . ALA A 1 87 ? -7.560 -11.073 -11.994 1.00 87.81 87 ALA A N 1
ATOM 652 C CA . ALA A 1 87 ? -8.616 -12.082 -11.916 1.00 87.81 87 ALA A CA 1
ATOM 653 C C . ALA A 1 87 ? -8.214 -13.300 -11.063 1.00 87.81 87 ALA A C 1
ATOM 655 O O . ALA A 1 87 ? -9.046 -13.831 -10.330 1.00 87.81 87 ALA A O 1
ATOM 656 N N . GLY A 1 88 ? -6.947 -13.724 -11.121 1.00 90.75 88 GLY A N 1
ATOM 657 C CA . GLY A 1 88 ? -6.424 -14.803 -10.281 1.00 90.75 88 GLY A CA 1
ATOM 658 C C . GLY A 1 88 ? -6.254 -14.413 -8.808 1.00 90.75 88 GLY A C 1
ATOM 659 O O . GLY A 1 88 ? -6.447 -15.247 -7.924 1.00 90.75 88 GLY A O 1
ATOM 660 N N . MET A 1 89 ? -5.919 -13.152 -8.526 1.00 88.19 89 MET A N 1
ATOM 661 C CA . MET A 1 89 ? -5.691 -12.656 -7.165 1.00 88.19 89 MET A CA 1
ATOM 662 C C . MET A 1 89 ? -6.978 -12.296 -6.422 1.00 88.19 89 MET A C 1
ATOM 664 O O . MET A 1 89 ? -7.037 -12.505 -5.209 1.00 88.19 89 MET A O 1
ATOM 668 N N . THR A 1 90 ? -8.004 -11.786 -7.111 1.00 87.69 90 THR A N 1
ATOM 669 C CA . THR A 1 90 ? -9.248 -11.323 -6.475 1.00 87.69 90 THR A CA 1
ATOM 670 C C . THR A 1 90 ? -9.856 -12.371 -5.531 1.00 87.69 90 THR A C 1
ATOM 672 O O . THR A 1 90 ? -10.042 -12.043 -4.361 1.00 87.69 90 THR A O 1
ATOM 675 N N . PRO A 1 91 ? -10.067 -13.645 -5.925 1.00 90.06 91 PRO A N 1
ATOM 676 C CA . PRO A 1 91 ? -10.663 -14.642 -5.030 1.00 90.06 91 PRO A CA 1
ATOM 677 C C . PRO A 1 91 ? -9.820 -14.926 -3.781 1.00 90.06 91 PRO A C 1
ATOM 679 O O . PRO A 1 91 ? -10.363 -15.185 -2.706 1.00 90.06 91 PRO A O 1
ATOM 682 N N . LEU A 1 92 ? -8.489 -14.878 -3.909 1.00 91.06 92 LEU A N 1
ATOM 683 C CA . LEU A 1 92 ? -7.571 -15.085 -2.788 1.00 91.06 92 LEU A CA 1
ATOM 684 C C . LEU A 1 92 ? -7.681 -13.939 -1.779 1.00 91.06 92 LEU A C 1
ATOM 686 O O . LEU A 1 92 ? -7.759 -14.187 -0.575 1.00 91.06 92 LEU A O 1
ATOM 690 N N . MET A 1 93 ? -7.737 -12.700 -2.271 1.00 87.81 93 MET A N 1
ATOM 691 C CA . MET A 1 93 ? -7.871 -11.508 -1.435 1.00 87.81 93 MET A CA 1
ATOM 692 C C . MET A 1 93 ? -9.249 -11.435 -0.776 1.00 87.81 93 MET A C 1
ATOM 694 O O . MET A 1 93 ? -9.324 -11.238 0.435 1.00 87.81 93 MET A O 1
ATOM 698 N N . THR A 1 94 ? -10.327 -11.709 -1.515 1.00 88.38 94 THR A N 1
ATOM 699 C CA . THR A 1 94 ? -11.690 -11.779 -0.964 1.00 88.38 94 THR A CA 1
ATOM 700 C C . THR A 1 94 ? -11.792 -12.831 0.143 1.00 88.38 94 THR A C 1
ATOM 702 O O . THR A 1 94 ? -12.369 -12.579 1.198 1.00 88.38 94 THR A O 1
ATOM 705 N N . LYS A 1 95 ? -11.161 -14.002 -0.028 1.00 92.44 95 LYS A N 1
ATOM 706 C CA . LYS A 1 95 ? -11.123 -15.045 1.012 1.00 92.44 95 LYS A CA 1
ATOM 707 C C . LYS A 1 95 ? -10.349 -14.614 2.266 1.00 92.44 95 LYS A C 1
ATOM 709 O O . LYS A 1 95 ? -10.594 -15.148 3.348 1.00 92.44 95 LYS A O 1
ATOM 714 N N . MET A 1 96 ? -9.413 -13.677 2.134 1.00 92.69 96 MET A N 1
ATOM 715 C CA . MET A 1 96 ? -8.609 -13.162 3.241 1.00 92.69 96 MET A CA 1
ATOM 716 C C . MET A 1 96 ? -9.321 -12.056 4.036 1.00 92.69 96 MET A C 1
ATOM 718 O O . MET A 1 96 ? -9.015 -11.894 5.219 1.00 92.69 96 MET A O 1
ATOM 722 N N . GLU A 1 97 ? -10.288 -11.343 3.442 1.00 91.38 97 GLU A N 1
ATOM 723 C CA . GLU A 1 97 ? -11.009 -10.224 4.080 1.00 91.38 97 GLU A CA 1
ATOM 724 C C . GLU A 1 97 ? -11.518 -10.526 5.498 1.00 91.38 97 GLU A C 1
ATOM 726 O O . GLU A 1 97 ? -11.271 -9.710 6.391 1.00 91.38 97 GLU A O 1
ATOM 731 N N . PRO A 1 98 ? -12.168 -11.677 5.780 1.00 94.19 98 PRO A N 1
ATOM 732 C CA . PRO A 1 98 ? -12.665 -11.958 7.125 1.00 94.19 98 PRO A CA 1
ATOM 733 C C . PRO A 1 98 ? -11.536 -12.026 8.156 1.00 94.19 98 PRO A C 1
ATOM 735 O O . PRO A 1 98 ? -11.627 -11.415 9.217 1.00 94.19 98 PRO A O 1
ATOM 738 N N . ARG A 1 99 ? -10.433 -12.700 7.809 1.00 94.31 99 ARG A N 1
ATOM 739 C CA . ARG A 1 99 ? -9.267 -12.828 8.690 1.00 94.31 99 ARG A CA 1
ATOM 740 C C . ARG A 1 99 ? -8.578 -11.484 8.905 1.00 94.31 99 ARG A C 1
ATOM 742 O O . ARG A 1 99 ? -8.102 -11.212 10.004 1.00 94.31 99 ARG A O 1
ATOM 749 N N . LEU A 1 100 ? -8.522 -10.651 7.868 1.00 93.00 100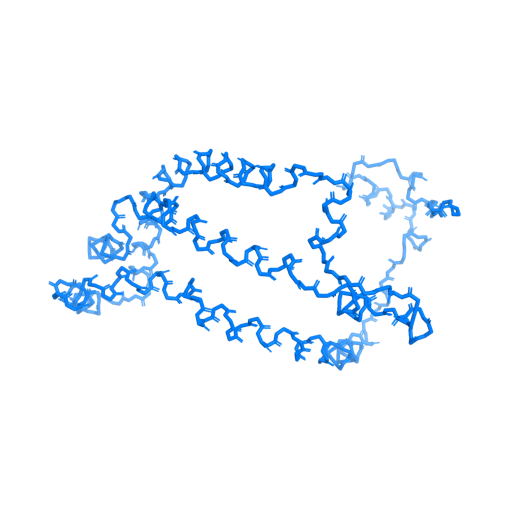 LEU A N 1
ATOM 750 C CA . LEU A 1 100 ? -7.969 -9.309 7.987 1.00 93.00 100 LEU A CA 1
ATOM 751 C C . LEU A 1 100 ? -8.813 -8.451 8.937 1.00 93.00 100 LEU A C 1
ATOM 753 O O . LEU A 1 100 ? -8.251 -7.807 9.819 1.00 93.00 100 LEU A O 1
ATOM 757 N N . ARG A 1 101 ? -10.147 -8.509 8.832 1.00 94.56 101 ARG A N 1
ATOM 758 C CA . ARG A 1 101 ? -11.045 -7.830 9.779 1.00 94.56 101 ARG A CA 1
ATOM 759 C C . ARG A 1 101 ? -10.870 -8.305 11.211 1.00 94.56 101 ARG A C 1
ATOM 761 O O . ARG A 1 101 ? -10.879 -7.472 12.112 1.00 94.56 101 ARG A O 1
ATOM 768 N N . ASP A 1 102 ? -10.709 -9.606 11.430 1.00 95.94 102 ASP A N 1
ATOM 769 C CA . ASP A 1 102 ? -10.451 -10.128 12.773 1.00 95.94 102 ASP A CA 1
ATOM 770 C C . ASP A 1 102 ? -9.135 -9.562 13.337 1.00 95.94 102 ASP A C 1
ATOM 772 O O . ASP A 1 102 ? -9.122 -9.041 14.453 1.00 95.94 102 ASP A O 1
ATOM 776 N N . GLY A 1 103 ? -8.063 -9.539 12.536 1.00 96.31 103 GLY A N 1
ATOM 777 C CA . GLY A 1 103 ? -6.791 -8.923 12.931 1.00 96.31 103 GLY A CA 1
ATOM 778 C C . GLY A 1 103 ? -6.899 -7.415 13.199 1.00 96.31 103 GLY A C 1
ATOM 779 O O . GLY A 1 103 ? -6.331 -6.910 14.167 1.00 96.31 103 GLY A O 1
ATOM 780 N N . MET A 1 104 ? -7.676 -6.683 12.395 1.00 94.75 104 MET A N 1
ATOM 781 C CA . MET A 1 104 ? -7.971 -5.266 12.640 1.00 94.75 104 MET A CA 1
ATOM 782 C C . MET A 1 104 ? -8.749 -5.076 13.946 1.00 94.75 104 MET A C 1
ATOM 784 O O . MET A 1 104 ? -8.420 -4.193 14.735 1.00 94.75 104 MET A O 1
ATOM 788 N N . ALA A 1 105 ? -9.752 -5.915 14.210 1.00 96.81 105 ALA A N 1
ATOM 789 C CA . ALA A 1 105 ? -10.546 -5.853 15.432 1.00 96.81 105 ALA A CA 1
ATOM 790 C C . ALA A 1 105 ? -9.688 -6.077 16.688 1.00 96.81 105 ALA A C 1
ATOM 792 O O . ALA A 1 105 ? -9.858 -5.364 17.681 1.00 96.81 105 ALA A O 1
ATOM 793 N N . GLU A 1 106 ? -8.749 -7.024 16.636 1.00 97.06 106 GLU A N 1
ATOM 794 C CA . GLU A 1 106 ? -7.751 -7.262 17.685 1.00 97.06 106 GLU A CA 1
ATOM 795 C C . GLU A 1 106 ? -6.805 -6.066 17.864 1.00 97.06 106 GLU A C 1
ATOM 797 O O . GLU A 1 106 ? -6.545 -5.628 18.990 1.00 97.06 106 GLU A O 1
ATOM 802 N N . ALA A 1 107 ? -6.331 -5.480 16.761 1.00 97.00 107 ALA A N 1
ATOM 803 C CA . ALA A 1 107 ? -5.492 -4.287 16.797 1.00 97.00 107 ALA A CA 1
ATOM 804 C C . ALA A 1 107 ? -6.220 -3.091 17.436 1.00 97.00 107 ALA A C 1
ATOM 806 O O . ALA A 1 107 ? -5.642 -2.401 18.271 1.00 97.00 107 ALA A O 1
ATOM 807 N N . PHE A 1 108 ? -7.499 -2.870 17.119 1.00 95.88 108 PHE A N 1
ATOM 808 C CA . PHE A 1 108 ? -8.305 -1.838 17.777 1.00 95.88 108 PHE A CA 1
ATOM 809 C C . PHE A 1 108 ? -8.496 -2.129 19.269 1.00 95.88 108 PHE A C 1
ATOM 811 O O . PHE A 1 108 ? -8.289 -1.249 20.101 1.00 95.88 108 PHE A O 1
ATOM 818 N N . ALA A 1 109 ? -8.844 -3.368 19.622 1.00 95.81 109 ALA A N 1
ATOM 819 C CA . ALA A 1 109 ? -9.098 -3.750 21.008 1.00 95.81 109 ALA A CA 1
ATOM 820 C C . ALA A 1 109 ? -7.857 -3.658 21.912 1.00 95.81 109 ALA A C 1
ATOM 822 O O . ALA A 1 109 ? -8.000 -3.441 23.110 1.00 95.81 109 ALA A O 1
ATOM 823 N N . SER A 1 110 ? -6.657 -3.836 21.355 1.00 96.88 110 SER A N 1
ATOM 824 C CA . SER A 1 110 ? -5.396 -3.751 22.105 1.00 96.88 110 SER A CA 1
ATOM 825 C C . SER A 1 110 ? -4.849 -2.329 22.241 1.00 96.88 110 SER A C 1
ATOM 827 O O . SER A 1 110 ? -4.034 -2.080 23.127 1.00 96.88 110 SER A O 1
ATOM 829 N N . ARG A 1 111 ? -5.266 -1.400 21.372 1.00 97.38 111 ARG A N 1
ATOM 830 C CA . ARG A 1 111 ? -4.715 -0.035 21.309 1.00 97.38 111 ARG A CA 1
ATOM 831 C C . ARG A 1 111 ? -5.590 1.026 21.951 1.00 97.38 111 ARG A C 1
ATOM 833 O O . ARG A 1 111 ? -5.059 2.045 22.373 1.00 97.38 111 ARG A O 1
ATOM 840 N N . PHE A 1 112 ? -6.895 0.794 22.003 1.00 97.44 112 PHE A N 1
ATOM 841 C CA . PHE A 1 112 ? -7.866 1.770 22.476 1.00 97.44 112 PHE A CA 1
ATOM 842 C C . PHE A 1 112 ? -8.647 1.220 23.661 1.00 97.44 112 PHE A C 1
ATOM 844 O O . PHE A 1 112 ? -8.983 0.035 23.729 1.00 97.44 112 PHE A O 1
ATOM 851 N N . THR A 1 113 ? -8.972 2.109 24.590 1.00 97.62 113 THR A N 1
ATOM 852 C CA . THR A 1 113 ? -9.870 1.817 25.700 1.00 97.62 113 THR A CA 1
ATOM 853 C C . THR A 1 113 ? -11.290 1.577 25.198 1.00 97.62 113 THR A C 1
ATOM 855 O O . THR A 1 113 ? -11.685 1.971 24.100 1.00 97.62 113 THR A O 1
ATOM 858 N N . GLU A 1 114 ? -12.116 0.953 26.032 1.00 95.88 114 GLU A N 1
ATOM 859 C CA . GLU A 1 114 ? -13.504 0.678 25.667 1.00 95.88 114 GLU A CA 1
ATOM 860 C C . GLU A 1 114 ? -14.322 1.958 25.408 1.00 95.88 114 GLU A C 1
ATOM 862 O O . GLU A 1 114 ? -15.215 1.962 24.560 1.00 95.88 114 GLU A O 1
ATOM 867 N N . THR A 1 115 ? -14.012 3.052 26.111 1.00 97.88 115 THR A N 1
ATOM 868 C CA . THR A 1 115 ? -14.650 4.360 25.903 1.00 97.88 115 THR A CA 1
ATOM 869 C C . THR A 1 115 ? -14.269 4.954 24.551 1.00 97.88 115 THR A C 1
ATOM 871 O O . THR A 1 115 ? -15.161 5.315 23.789 1.00 97.88 115 THR A O 1
ATOM 874 N N . GLU A 1 116 ? -12.982 4.959 24.198 1.00 98.00 116 GLU A N 1
ATOM 875 C CA . GLU A 1 116 ? -12.514 5.437 22.889 1.00 98.00 116 GLU A CA 1
ATOM 876 C C . GLU A 1 116 ? -13.095 4.593 21.746 1.00 98.00 116 GLU A C 1
ATOM 878 O O . GLU A 1 116 ? -13.572 5.129 20.749 1.00 98.00 116 GLU A O 1
ATOM 883 N N . LEU A 1 117 ? -13.159 3.267 21.911 1.00 97.75 117 LEU A N 1
ATOM 884 C CA . LEU A 1 117 ? -13.796 2.384 20.930 1.00 97.75 117 LEU A CA 1
ATOM 885 C C . LEU A 1 117 ? -15.285 2.709 20.739 1.00 97.75 117 LEU A C 1
ATOM 887 O O . LEU A 1 117 ? -15.779 2.657 19.616 1.00 97.75 117 LEU A O 1
ATOM 891 N N . ARG A 1 118 ? -16.015 3.066 21.802 1.00 97.75 118 ARG A N 1
ATOM 892 C CA . ARG A 1 118 ? -17.416 3.512 21.686 1.00 97.75 118 ARG A CA 1
ATOM 893 C C . ARG A 1 118 ? -17.546 4.828 20.926 1.00 97.75 118 ARG A C 1
ATOM 895 O O . ARG A 1 118 ? -18.510 4.999 20.183 1.00 97.75 118 ARG A O 1
ATOM 902 N N . GLU A 1 119 ? -16.612 5.751 21.112 1.00 98.12 119 GLU A N 1
ATOM 903 C CA . GLU A 1 119 ? -16.608 7.024 20.388 1.00 98.12 119 GLU A CA 1
ATOM 904 C C . GLU A 1 119 ? -16.315 6.826 18.901 1.00 98.12 119 GLU A C 1
ATOM 906 O O . GLU A 1 119 ? -17.044 7.364 18.065 1.00 98.12 119 GLU A O 1
ATOM 911 N N . ILE A 1 120 ? -15.328 5.988 18.568 1.00 96.88 120 ILE A N 1
ATOM 912 C CA . ILE A 1 120 ? -15.006 5.624 17.182 1.00 96.88 120 ILE A CA 1
ATOM 913 C C . ILE A 1 120 ? -16.210 4.943 16.517 1.00 96.88 120 ILE A C 1
ATOM 915 O O . ILE A 1 120 ? -16.624 5.357 15.438 1.00 96.88 120 ILE A O 1
ATOM 919 N N . ASP A 1 121 ? -16.813 3.945 17.172 1.00 96.56 121 ASP A N 1
ATOM 920 C CA . ASP A 1 121 ? -18.003 3.230 16.678 1.00 96.56 121 ASP A CA 1
ATOM 921 C C . ASP A 1 121 ? -19.179 4.193 16.437 1.00 96.56 121 ASP A C 1
ATOM 923 O O . ASP A 1 121 ? -19.821 4.153 15.383 1.00 96.56 121 ASP A O 1
ATOM 927 N N . ARG A 1 122 ? -19.426 5.129 17.368 1.00 97.56 122 ARG A N 1
ATOM 928 C CA . ARG A 1 122 ? -20.462 6.162 17.213 1.00 97.56 122 ARG A CA 1
ATOM 929 C C . ARG A 1 122 ? -20.171 7.074 16.024 1.00 97.56 122 ARG A C 1
ATOM 931 O O . ARG A 1 122 ? -21.083 7.360 15.252 1.00 97.56 122 ARG A O 1
ATOM 938 N N . PHE A 1 123 ? -18.931 7.532 15.871 1.00 97.38 123 PHE A N 1
ATOM 939 C CA . PHE A 1 123 ? -18.551 8.390 14.754 1.00 97.38 123 PHE A CA 1
ATOM 940 C C . PHE A 1 123 ? -18.688 7.659 13.415 1.00 97.38 123 PHE A C 1
ATOM 942 O O . PHE A 1 123 ? -19.329 8.187 12.507 1.00 97.38 123 PHE A O 1
ATOM 949 N N . TYR A 1 124 ? -18.174 6.432 13.297 1.00 96.25 124 TYR A N 1
ATOM 950 C CA . TYR A 1 124 ? -18.286 5.611 12.084 1.00 96.25 124 TYR A CA 1
ATOM 951 C C . TYR A 1 124 ? -19.727 5.236 11.735 1.00 96.25 124 TYR A C 1
ATOM 953 O O . TYR A 1 124 ? -20.024 4.988 10.573 1.00 96.25 124 TYR A O 1
ATOM 961 N N . SER A 1 125 ? -20.643 5.278 12.702 1.00 95.00 125 SER A N 1
ATOM 962 C CA . SER A 1 125 ? -22.078 5.112 12.452 1.00 95.00 125 SER A CA 1
ATOM 963 C C . SER A 1 125 ? -22.748 6.354 11.836 1.00 95.00 125 SER A C 1
ATOM 965 O O . SER A 1 125 ? -23.900 6.281 11.411 1.00 95.00 125 SER A O 1
ATOM 967 N N . THR A 1 126 ? -22.069 7.506 11.774 1.00 97.25 126 THR A N 1
ATOM 968 C CA . THR A 1 126 ? -22.575 8.695 11.064 1.00 97.25 126 THR A CA 1
ATOM 969 C C . THR A 1 126 ? -22.358 8.567 9.550 1.00 97.25 126 THR A C 1
ATOM 971 O O . THR A 1 126 ? -21.411 7.901 9.134 1.00 97.25 126 THR A O 1
ATOM 974 N N . PRO A 1 127 ? -23.147 9.247 8.692 1.00 96.00 127 PRO A N 1
ATOM 975 C CA . PRO A 1 127 ? -22.942 9.190 7.240 1.00 96.00 127 PRO A CA 1
ATOM 976 C C . PRO A 1 127 ? -21.529 9.601 6.797 1.00 96.00 127 PRO A C 1
ATOM 978 O O . PRO A 1 127 ? -20.933 8.961 5.931 1.00 96.00 127 PRO A O 1
ATOM 981 N N . LEU A 1 128 ? -20.970 10.649 7.414 1.00 95.62 128 LEU A N 1
ATOM 982 C CA . LEU A 1 128 ? -19.604 11.089 7.132 1.00 95.62 128 LEU A CA 1
ATOM 983 C C . LEU A 1 128 ? -18.574 10.089 7.663 1.00 95.62 128 LEU A C 1
ATOM 985 O O . LEU A 1 128 ? -17.625 9.775 6.953 1.00 95.62 128 LEU A O 1
ATOM 989 N N . GLY A 1 129 ? -18.754 9.586 8.885 1.00 95.56 129 GLY A N 1
ATOM 990 C CA . GLY A 1 129 ? -17.824 8.637 9.489 1.00 95.56 129 GLY A CA 1
ATOM 991 C C . GLY A 1 129 ? -17.778 7.304 8.748 1.00 95.56 129 GLY A C 1
ATOM 992 O O . GLY A 1 129 ? -16.688 6.793 8.523 1.00 95.56 129 GLY A O 1
ATOM 993 N N . ALA A 1 130 ? -18.920 6.787 8.289 1.00 91.50 130 ALA A N 1
ATOM 994 C CA . ALA A 1 130 ? -18.982 5.579 7.469 1.00 91.50 130 ALA A CA 1
ATOM 995 C C . ALA A 1 130 ? -18.226 5.766 6.148 1.00 91.50 130 ALA A C 1
ATOM 997 O O . ALA A 1 130 ? -17.419 4.922 5.761 1.00 91.50 130 ALA A O 1
ATOM 998 N N . ARG A 1 131 ? -18.434 6.909 5.476 1.00 92.31 131 ARG A N 1
ATOM 999 C CA . ARG A 1 131 ? -17.685 7.243 4.261 1.00 92.31 131 ARG A CA 1
ATOM 1000 C C . ARG A 1 131 ? -16.192 7.351 4.552 1.00 92.31 131 ARG A C 1
ATOM 1002 O O . ARG A 1 131 ? -15.397 6.742 3.850 1.00 92.31 131 ARG A O 1
ATOM 1009 N N . LEU A 1 132 ? -15.809 8.095 5.588 1.00 91.62 132 LEU A N 1
ATOM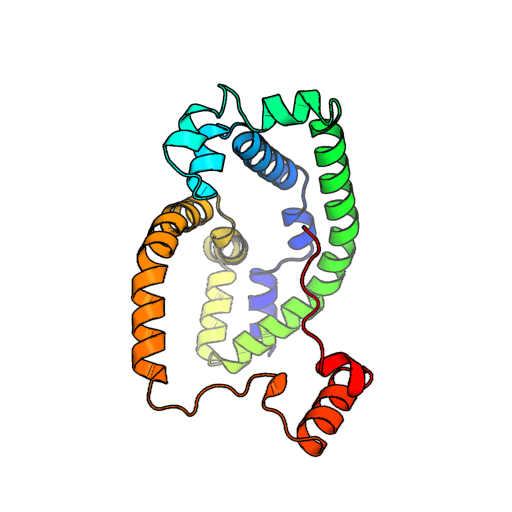 1010 C CA . LEU A 1 132 ? -14.407 8.289 5.945 1.00 91.62 132 LEU A CA 1
ATOM 1011 C C . LEU A 1 132 ? -13.722 6.969 6.323 1.00 91.62 132 LEU A C 1
ATOM 1013 O O . LEU A 1 132 ? -12.577 6.772 5.940 1.00 91.62 132 LEU A O 1
ATOM 1017 N N . ALA A 1 133 ? -14.401 6.060 7.026 1.00 91.56 133 ALA A N 1
ATOM 1018 C CA . ALA A 1 133 ? -13.855 4.753 7.385 1.00 91.56 133 ALA A CA 1
ATOM 1019 C C . ALA A 1 133 ? -13.437 3.957 6.137 1.00 91.56 133 ALA A C 1
ATOM 1021 O O . ALA A 1 133 ? -12.306 3.477 6.070 1.00 91.56 133 ALA A O 1
ATOM 1022 N N . VAL A 1 134 ? -14.298 3.907 5.117 1.00 87.62 134 VAL A N 1
ATOM 1023 C CA . VAL A 1 134 ? -13.998 3.238 3.842 1.00 87.62 134 VAL A CA 1
ATOM 1024 C C . VAL A 1 134 ? -12.914 3.986 3.059 1.00 87.62 134 VAL A C 1
ATOM 1026 O O . VAL A 1 134 ? -11.915 3.392 2.656 1.00 87.62 134 VAL A O 1
ATOM 1029 N N . GLU A 1 135 ? -13.076 5.298 2.871 1.00 85.88 135 GLU A N 1
ATOM 1030 C CA . GLU A 1 135 ? -12.150 6.124 2.080 1.00 85.88 135 GLU A CA 1
ATOM 1031 C C . GLU A 1 135 ? -10.747 6.177 2.699 1.00 85.88 135 GLU A C 1
ATOM 1033 O O . GLU A 1 135 ? -9.755 6.207 1.977 1.00 85.88 135 GLU A O 1
ATOM 1038 N N . SER A 1 136 ? -10.626 6.125 4.031 1.00 84.88 136 SER A N 1
ATOM 1039 C CA . SER A 1 136 ? -9.329 6.162 4.721 1.00 84.88 136 SER A CA 1
ATOM 1040 C C . SER A 1 136 ? -8.403 5.010 4.329 1.00 84.88 136 SER A C 1
ATOM 1042 O O . SER A 1 136 ? -7.190 5.198 4.250 1.00 84.88 136 SER A O 1
ATOM 1044 N N . THR A 1 137 ? -8.975 3.853 3.993 1.00 77.06 137 THR A N 1
ATOM 1045 C CA . THR A 1 137 ? -8.229 2.694 3.491 1.00 77.06 137 THR A CA 1
ATOM 1046 C C . THR A 1 137 ? -7.728 2.924 2.058 1.00 77.06 137 THR A C 1
ATOM 1048 O O . THR A 1 137 ? -6.699 2.381 1.662 1.00 77.06 137 THR A O 1
ATOM 1051 N N . LEU A 1 138 ? -8.424 3.762 1.285 1.00 77.31 138 LEU A N 1
ATOM 1052 C CA . LEU A 1 138 ? -8.130 4.058 -0.120 1.00 77.31 138 LEU A CA 1
ATOM 1053 C C . LEU A 1 138 ? -7.219 5.277 -0.305 1.00 77.31 138 LEU A C 1
ATOM 1055 O O . LEU A 1 138 ? -6.518 5.349 -1.308 1.00 77.31 138 LEU A O 1
ATOM 1059 N N . LEU A 1 139 ? -7.175 6.204 0.657 1.00 81.88 139 LEU A N 1
ATOM 1060 C CA . LEU A 1 139 ? -6.414 7.456 0.550 1.00 81.88 139 LEU A CA 1
ATOM 1061 C C . LEU A 1 139 ? -4.919 7.253 0.271 1.00 81.88 139 LEU A C 1
ATOM 1063 O O . LEU A 1 139 ? -4.322 8.046 -0.447 1.00 81.88 139 LEU A O 1
ATOM 1067 N N . MET A 1 140 ? -4.298 6.194 0.797 1.00 70.56 140 MET A N 1
ATOM 1068 C CA . MET A 1 140 ? -2.882 5.908 0.505 1.00 70.56 140 MET A CA 1
ATOM 1069 C C . MET A 1 140 ? -2.649 5.426 -0.934 1.00 70.56 140 MET A C 1
ATOM 1071 O O . MET A 1 140 ? -1.534 5.524 -1.438 1.00 70.56 140 MET A O 1
ATOM 1075 N N . ALA A 1 141 ? -3.692 4.928 -1.599 1.00 73.12 141 ALA A N 1
ATOM 1076 C CA . ALA A 1 141 ? -3.678 4.576 -3.014 1.00 73.12 141 ALA A CA 1
ATOM 1077 C C . ALA A 1 141 ? -4.161 5.730 -3.916 1.00 73.12 141 ALA A C 1
ATOM 1079 O O . ALA A 1 141 ? -4.229 5.554 -5.134 1.00 73.12 141 ALA A O 1
ATOM 1080 N N . ASP A 1 142 ? -4.492 6.898 -3.349 1.00 81.75 142 ASP A N 1
ATOM 1081 C CA . ASP A 1 142 ? -4.899 8.069 -4.124 1.00 81.75 142 ASP A CA 1
ATOM 1082 C C . ASP A 1 142 ? -3.764 8.499 -5.075 1.00 81.75 142 ASP A C 1
ATOM 1084 O O . ASP A 1 142 ? -2.612 8.634 -4.638 1.00 81.75 142 ASP A O 1
ATOM 1088 N N . PRO A 1 143 ? -4.051 8.758 -6.365 1.00 77.50 143 PRO A N 1
ATOM 1089 C CA . PRO A 1 143 ? -3.032 9.146 -7.337 1.00 77.50 143 PRO A CA 1
ATOM 1090 C C . PRO A 1 143 ? -2.210 10.371 -6.923 1.00 77.50 143 PRO A C 1
ATOM 1092 O O . PRO A 1 143 ? -1.023 10.447 -7.237 1.00 77.50 143 PRO A O 1
ATOM 1095 N N . SER A 1 144 ? -2.810 11.318 -6.201 1.00 84.12 144 SER A N 1
ATOM 1096 C CA . SER A 1 144 ? -2.137 12.531 -5.730 1.00 84.12 144 SER A CA 1
ATOM 1097 C C . SER A 1 144 ? -1.131 12.212 -4.624 1.00 84.12 144 SER A C 1
ATOM 1099 O O . SER A 1 144 ? -0.033 12.770 -4.612 1.00 84.12 144 SER A O 1
ATOM 1101 N N . VAL A 1 145 ? -1.472 11.278 -3.729 1.00 85.94 145 VAL A N 1
ATOM 1102 C CA . VAL A 1 145 ? -0.574 10.787 -2.670 1.00 85.94 145 VAL A CA 1
ATOM 1103 C C . VAL A 1 145 ? 0.573 9.983 -3.279 1.00 85.94 145 VAL A C 1
ATOM 1105 O O . VAL A 1 145 ? 1.740 10.258 -2.997 1.00 85.94 145 VAL A O 1
ATOM 1108 N N . VAL A 1 146 ? 0.262 9.051 -4.183 1.00 82.88 146 VAL A N 1
ATOM 1109 C CA . VAL A 1 146 ? 1.270 8.259 -4.906 1.00 82.88 146 VAL A CA 1
ATOM 1110 C C . VAL A 1 146 ? 2.214 9.164 -5.695 1.00 82.88 146 VAL A C 1
ATOM 1112 O O . VAL A 1 146 ? 3.431 8.957 -5.679 1.00 82.88 146 VAL A O 1
ATOM 1115 N N . LYS A 1 147 ? 1.681 10.203 -6.348 1.00 82.31 147 LYS A N 1
ATOM 1116 C CA . LYS A 1 147 ? 2.487 11.197 -7.057 1.00 82.31 147 LYS A CA 1
ATOM 1117 C C . LYS A 1 147 ? 3.424 11.939 -6.108 1.00 82.31 147 LYS A C 1
ATOM 1119 O O . LYS A 1 147 ? 4.611 12.029 -6.404 1.00 82.31 147 LYS A O 1
ATOM 1124 N N . ALA A 1 148 ? 2.924 12.422 -4.973 1.00 87.12 148 ALA A N 1
ATOM 1125 C CA . ALA A 1 148 ? 3.749 13.120 -3.991 1.00 87.12 148 ALA A CA 1
ATOM 1126 C C . ALA A 1 148 ? 4.905 12.239 -3.480 1.00 87.12 148 ALA A C 1
ATOM 1128 O O . ALA A 1 148 ? 6.039 12.704 -3.375 1.00 87.12 148 ALA A O 1
ATOM 1129 N N . MET A 1 149 ? 4.651 10.949 -3.233 1.00 84.94 149 MET A N 1
ATOM 1130 C CA . MET A 1 149 ? 5.701 9.992 -2.861 1.00 84.94 149 MET A CA 1
ATOM 1131 C C . MET A 1 149 ? 6.689 9.733 -4.008 1.00 84.94 149 MET A C 1
ATOM 1133 O O . MET A 1 149 ? 7.900 9.665 -3.792 1.00 84.94 149 MET A O 1
ATOM 1137 N N . SER A 1 150 ? 6.193 9.623 -5.240 1.00 79.44 150 SER A N 1
ATOM 1138 C CA . SER A 1 150 ? 7.031 9.426 -6.430 1.00 79.44 150 SER A CA 1
ATOM 1139 C C . SER A 1 150 ? 7.962 10.619 -6.665 1.00 79.44 150 SER A C 1
ATOM 1141 O O . SER A 1 150 ? 9.149 10.425 -6.928 1.00 79.44 150 SER A O 1
ATOM 1143 N N . ASP A 1 151 ? 7.466 11.842 -6.466 1.00 84.50 151 ASP A N 1
ATOM 1144 C CA . ASP A 1 151 ? 8.233 13.087 -6.592 1.00 84.50 151 ASP A CA 1
ATOM 1145 C C . ASP A 1 151 ? 9.348 13.211 -5.528 1.00 84.50 151 ASP A C 1
ATOM 1147 O O . ASP A 1 151 ? 10.327 13.936 -5.726 1.00 84.50 151 ASP A O 1
ATOM 1151 N N . PHE A 1 152 ? 9.253 12.470 -4.417 1.00 88.25 152 PHE A N 1
ATOM 1152 C CA . PHE A 1 152 ? 10.301 12.397 -3.394 1.00 88.25 152 PHE A CA 1
ATOM 1153 C C . PHE A 1 152 ? 11.445 11.434 -3.760 1.00 88.25 152 PHE A C 1
ATOM 1155 O O . PHE A 1 152 ? 12.580 11.609 -3.312 1.00 88.25 152 PHE A O 1
ATOM 1162 N N . THR A 1 153 ? 11.194 10.443 -4.621 1.00 87.31 153 THR A N 1
ATOM 1163 C CA . THR A 1 153 ? 12.176 9.398 -4.973 1.00 87.31 153 THR A CA 1
ATOM 1164 C C . THR A 1 153 ? 13.509 9.957 -5.506 1.00 87.31 153 THR A C 1
ATOM 1166 O O . THR A 1 153 ? 14.562 9.497 -5.056 1.00 87.31 153 THR A O 1
ATOM 1169 N N . PRO A 1 154 ? 13.538 10.973 -6.395 1.00 84.31 154 PRO A N 1
ATOM 1170 C CA . PRO A 1 154 ? 14.797 11.567 -6.849 1.00 84.31 154 PRO A CA 1
ATOM 1171 C C . PRO A 1 154 ? 15.624 12.188 -5.716 1.00 84.31 154 PRO A C 1
ATOM 1173 O O . PRO A 1 154 ? 16.848 12.075 -5.726 1.00 84.31 154 PRO A O 1
ATOM 1176 N N . GLN A 1 155 ? 14.972 12.809 -4.728 1.00 88.75 155 GLN A N 1
ATOM 1177 C CA . GLN A 1 155 ? 15.656 13.411 -3.577 1.00 88.75 155 GLN A CA 1
ATOM 1178 C C . GLN A 1 155 ? 16.296 12.332 -2.702 1.00 88.75 155 GLN A C 1
ATOM 1180 O O . GLN A 1 155 ? 17.432 12.490 -2.259 1.00 88.75 155 GLN A O 1
ATOM 1185 N N . LEU A 1 156 ? 15.606 11.202 -2.518 1.00 89.12 156 LEU A N 1
ATOM 1186 C CA . LEU A 1 156 ? 16.158 10.050 -1.812 1.00 89.12 156 LEU A CA 1
ATOM 1187 C C . LEU A 1 156 ? 17.420 9.522 -2.510 1.00 89.12 156 LEU A C 1
ATOM 1189 O O . LEU A 1 156 ? 18.442 9.333 -1.856 1.00 89.12 156 LEU A O 1
ATOM 1193 N N . ILE A 1 157 ? 17.383 9.351 -3.838 1.00 90.94 157 ILE A N 1
ATOM 1194 C CA . ILE A 1 157 ? 18.546 8.907 -4.630 1.00 90.94 157 ILE A CA 1
ATOM 1195 C C . ILE A 1 157 ? 19.721 9.880 -4.474 1.00 90.94 157 ILE A C 1
ATOM 1197 O O . ILE A 1 157 ? 20.858 9.449 -4.290 1.00 90.94 157 ILE A O 1
ATOM 1201 N N . GLN A 1 158 ? 19.459 11.188 -4.503 1.00 90.25 158 GLN A N 1
ATOM 1202 C CA . GLN A 1 158 ? 20.489 12.212 -4.303 1.00 90.25 158 GLN A CA 1
ATOM 1203 C C . GLN A 1 158 ? 21.083 12.189 -2.886 1.00 90.25 158 GLN A C 1
ATOM 1205 O O . GLN A 1 158 ? 22.267 12.477 -2.720 1.00 90.25 158 GLN A O 1
ATOM 1210 N N . ALA A 1 159 ? 20.293 11.822 -1.875 1.00 92.94 159 ALA A N 1
ATOM 1211 C CA . ALA A 1 159 ? 20.740 11.728 -0.487 1.00 92.94 159 ALA A CA 1
ATOM 1212 C C . ALA A 1 159 ? 21.533 10.441 -0.179 1.00 92.94 159 ALA A C 1
ATOM 1214 O O . ALA A 1 159 ? 22.328 10.432 0.765 1.00 92.94 159 ALA A O 1
ATOM 1215 N N . MET A 1 160 ? 21.363 9.372 -0.971 1.00 92.50 160 MET A N 1
ATOM 1216 C CA . MET A 1 160 ? 21.971 8.055 -0.717 1.00 92.50 160 MET A CA 1
ATOM 1217 C C . MET A 1 160 ? 23.486 8.085 -0.454 1.00 92.50 160 MET A C 1
ATOM 1219 O O . MET A 1 160 ? 23.910 7.446 0.508 1.00 92.50 160 MET A O 1
ATOM 1223 N N . PRO A 1 161 ? 24.326 8.818 -1.213 1.00 91.19 161 PRO A N 1
ATOM 1224 C CA . PRO A 1 161 ? 25.764 8.856 -0.940 1.00 91.19 161 PRO A CA 1
ATOM 1225 C C . PRO A 1 161 ? 26.101 9.406 0.453 1.00 91.19 161 PRO A C 1
ATOM 1227 O O . PRO A 1 161 ? 26.981 8.882 1.132 1.00 91.19 161 PRO A O 1
ATOM 1230 N N . GLY A 1 162 ? 25.378 10.436 0.905 1.00 95.62 162 GLY A N 1
ATOM 1231 C CA . GLY A 1 162 ? 25.557 11.007 2.241 1.00 95.62 162 GLY A CA 1
ATOM 1232 C C . GLY A 1 162 ? 25.145 10.033 3.343 1.00 95.62 162 GLY A C 1
ATOM 1233 O O . GLY A 1 162 ? 25.856 9.891 4.335 1.00 95.62 162 GLY A O 1
ATOM 1234 N N . ILE A 1 163 ? 24.043 9.309 3.131 1.00 95.12 163 ILE A N 1
ATOM 1235 C CA . ILE A 1 163 ? 23.585 8.249 4.037 1.00 95.12 163 ILE A CA 1
ATOM 1236 C C . ILE A 1 163 ? 24.629 7.124 4.115 1.00 95.12 163 ILE A C 1
ATOM 1238 O O . ILE A 1 163 ? 24.985 6.697 5.210 1.00 95.12 163 ILE A O 1
ATOM 1242 N N . MET A 1 164 ? 25.180 6.679 2.980 1.00 92.50 164 MET A N 1
ATOM 1243 C CA . MET A 1 164 ? 26.216 5.637 2.953 1.00 92.50 164 MET A CA 1
ATOM 1244 C C . MET A 1 164 ? 27.474 6.059 3.714 1.00 92.50 164 MET A C 1
ATOM 1246 O O . MET A 1 164 ? 28.011 5.267 4.483 1.00 92.50 164 MET A O 1
ATOM 1250 N N . LYS A 1 165 ? 27.888 7.324 3.596 1.00 94.75 165 LYS A N 1
ATOM 1251 C CA . LYS A 1 165 ? 28.999 7.864 4.386 1.00 94.75 165 LYS A CA 1
ATOM 1252 C C . LYS A 1 165 ? 28.715 7.819 5.894 1.00 94.75 165 LYS A C 1
ATOM 1254 O O . LYS A 1 165 ? 29.583 7.426 6.666 1.00 94.75 165 LYS A O 1
ATOM 1259 N N . GLN A 1 166 ? 27.500 8.170 6.321 1.00 94.75 166 GLN A N 1
ATOM 1260 C CA . GLN A 1 166 ? 27.109 8.068 7.735 1.00 94.75 166 GLN A CA 1
ATOM 1261 C C . GLN A 1 166 ? 27.146 6.617 8.234 1.00 94.75 166 GLN A C 1
ATOM 1263 O O . GLN A 1 166 ? 27.573 6.362 9.360 1.00 94.75 166 GLN A O 1
ATOM 1268 N N . VAL A 1 167 ? 26.737 5.656 7.399 1.00 93.44 167 VAL A N 1
ATOM 1269 C CA . VAL A 1 167 ? 26.834 4.224 7.716 1.00 93.44 167 VAL A CA 1
ATOM 1270 C C . VAL A 1 167 ? 28.295 3.787 7.839 1.00 93.44 167 VAL A C 1
ATOM 1272 O O . VAL A 1 167 ? 28.639 3.091 8.795 1.00 93.44 167 VAL A O 1
ATOM 1275 N N . GLU A 1 168 ? 29.170 4.204 6.922 1.00 90.06 168 GLU A N 1
ATOM 1276 C CA . GLU A 1 168 ? 30.610 3.923 6.995 1.00 90.06 168 GLU A CA 1
ATOM 1277 C C . GLU A 1 168 ? 31.221 4.460 8.295 1.00 90.06 168 GLU A C 1
ATOM 1279 O O . GLU A 1 168 ? 31.891 3.721 9.014 1.00 90.06 168 GLU A O 1
ATOM 1284 N N . GLU A 1 169 ? 30.933 5.711 8.657 1.00 94.69 169 GLU A N 1
ATOM 1285 C CA . GLU A 1 169 ? 31.413 6.326 9.900 1.00 94.69 169 GLU A CA 1
ATOM 1286 C C . GLU A 1 169 ? 30.895 5.592 11.146 1.00 94.69 169 GLU A C 1
ATOM 1288 O O . GLU A 1 169 ? 31.663 5.309 12.071 1.00 94.69 169 GLU A O 1
ATOM 1293 N N . ALA A 1 170 ? 29.608 5.233 11.162 1.00 93.56 170 ALA A N 1
ATOM 1294 C CA . ALA A 1 170 ? 28.993 4.512 12.273 1.00 93.56 170 ALA A CA 1
ATOM 1295 C C . ALA A 1 170 ? 29.544 3.084 12.431 1.00 93.56 170 ALA A C 1
ATOM 1297 O O . ALA A 1 170 ? 29.620 2.567 13.547 1.00 93.56 170 ALA A O 1
ATOM 1298 N N . THR A 1 171 ? 29.951 2.447 11.329 1.00 92.25 171 THR A N 1
ATOM 1299 C CA . THR A 1 171 ? 30.443 1.060 11.315 1.00 92.25 171 THR A CA 1
ATOM 1300 C C . THR A 1 171 ? 31.966 0.944 11.339 1.00 92.25 171 THR A C 1
ATOM 1302 O O . THR A 1 171 ? 32.474 -0.150 11.568 1.00 92.25 171 THR A O 1
ATOM 1305 N N . ALA A 1 172 ? 32.712 2.046 11.210 1.00 91.94 172 ALA A N 1
ATOM 1306 C CA . ALA A 1 172 ? 34.178 2.056 11.147 1.00 91.94 172 ALA A CA 1
ATOM 1307 C C . ALA A 1 172 ? 34.879 1.385 12.345 1.00 91.94 172 ALA A C 1
ATOM 1309 O O . ALA A 1 172 ? 36.019 0.937 12.225 1.00 91.94 172 ALA A O 1
ATOM 1310 N N . LYS A 1 173 ? 34.215 1.319 13.507 1.00 91.25 173 LYS A N 1
ATOM 1311 C CA . LYS A 1 173 ? 34.741 0.680 14.727 1.00 91.25 173 LYS A CA 1
ATOM 1312 C C . LYS A 1 173 ? 34.428 -0.814 14.829 1.00 91.25 173 LYS A C 1
ATOM 1314 O O . LYS A 1 173 ? 34.938 -1.474 15.733 1.00 91.25 173 LYS A O 1
ATOM 1319 N N . LEU A 1 174 ? 33.573 -1.344 13.958 1.00 91.69 174 LEU A N 1
ATOM 1320 C CA . LEU A 1 174 ? 33.271 -2.769 13.934 1.00 91.69 174 LEU A CA 1
ATOM 1321 C C . LEU A 1 174 ? 34.429 -3.533 13.274 1.00 91.69 174 LEU A C 1
ATOM 1323 O O . LEU A 1 174 ? 35.080 -3.006 12.368 1.00 91.69 174 LEU A O 1
ATOM 1327 N N . PRO A 1 175 ? 34.697 -4.787 13.685 1.00 87.19 175 PRO A N 1
ATOM 1328 C CA . PRO A 1 175 ? 35.579 -5.663 12.928 1.00 87.19 175 PRO A CA 1
ATOM 1329 C C . PRO A 1 175 ? 35.098 -5.758 11.479 1.00 87.19 175 PRO A C 1
ATOM 1331 O O . PRO A 1 175 ? 33.893 -5.849 11.231 1.00 87.19 175 PRO A O 1
ATOM 1334 N N . LYS A 1 176 ? 36.032 -5.760 10.521 1.00 83.12 176 LYS A N 1
ATOM 1335 C CA . LYS A 1 176 ? 35.679 -5.957 9.112 1.00 83.12 176 LYS A CA 1
ATOM 1336 C C . LYS A 1 176 ? 34.885 -7.253 8.969 1.00 83.12 176 LYS A C 1
ATOM 1338 O O . LYS A 1 176 ? 35.235 -8.269 9.574 1.00 83.12 176 LYS A O 1
ATOM 1343 N N . ALA A 1 177 ? 33.824 -7.209 8.167 1.00 84.56 177 ALA A N 1
ATOM 1344 C CA . ALA A 1 177 ? 33.088 -8.410 7.817 1.00 84.56 177 ALA A CA 1
ATOM 1345 C C . ALA A 1 177 ? 34.061 -9.417 7.193 1.00 84.56 177 ALA A C 1
ATOM 1347 O O . ALA A 1 177 ? 34.768 -9.076 6.242 1.00 84.56 177 ALA A O 1
ATOM 1348 N N . LYS A 1 178 ? 34.101 -10.636 7.745 1.00 86.50 178 LYS A N 1
ATOM 1349 C CA . LYS A 1 178 ? 34.910 -11.714 7.179 1.00 86.50 178 LYS A CA 1
ATOM 1350 C C . LYS A 1 178 ? 34.426 -11.992 5.767 1.00 86.50 178 LYS A C 1
ATOM 1352 O O . LYS A 1 178 ? 33.235 -12.213 5.540 1.00 86.50 178 LYS A O 1
ATOM 1357 N N . ARG A 1 179 ? 35.352 -12.017 4.825 1.00 83.56 179 ARG A N 1
ATOM 1358 C CA . ARG A 1 179 ? 35.091 -12.515 3.484 1.00 83.56 179 ARG A CA 1
ATOM 1359 C C . ARG A 1 179 ? 35.017 -14.043 3.509 1.00 83.56 179 ARG A C 1
ATOM 1361 O O . ARG A 1 179 ? 35.552 -14.696 4.403 1.00 83.56 179 ARG A O 1
ATOM 1368 N N . VAL A 1 180 ? 34.362 -14.636 2.511 1.00 77.62 180 VAL A N 1
ATOM 1369 C CA . VAL A 1 180 ? 34.200 -16.100 2.436 1.00 77.62 180 VAL A CA 1
ATOM 1370 C C . VAL A 1 180 ? 35.558 -16.815 2.339 1.00 77.62 180 VAL A C 1
ATOM 1372 O O . VAL A 1 180 ? 35.713 -17.921 2.849 1.00 77.62 180 VAL A O 1
ATOM 1375 N N . ASP A 1 181 ? 36.569 -16.183 1.743 1.00 81.94 181 ASP A N 1
ATOM 1376 C CA . ASP A 1 181 ? 37.958 -16.665 1.672 1.00 81.94 181 ASP A CA 1
ATOM 1377 C C . ASP A 1 181 ? 38.719 -16.557 3.013 1.00 81.94 181 ASP A C 1
ATOM 1379 O O . ASP A 1 181 ? 39.698 -17.271 3.207 1.00 81.94 181 ASP A O 1
ATOM 1383 N N . GLU A 1 182 ? 38.227 -15.769 3.974 1.00 84.19 182 GLU A N 1
ATOM 1384 C CA . GLU A 1 182 ? 38.802 -15.591 5.320 1.00 84.19 182 GLU A CA 1
ATOM 1385 C C . GLU A 1 182 ? 38.180 -16.527 6.378 1.00 84.19 182 GLU A C 1
ATOM 1387 O O . GLU A 1 182 ? 38.593 -16.528 7.540 1.00 84.19 182 GLU A O 1
ATOM 1392 N N . LEU A 1 183 ? 37.173 -17.326 6.002 1.00 86.25 183 LEU A N 1
ATOM 1393 C CA . LEU A 1 183 ? 36.535 -18.289 6.902 1.00 86.25 183 LEU A CA 1
ATOM 1394 C C . LEU A 1 183 ? 37.459 -19.476 7.182 1.00 86.25 183 LEU A C 1
ATOM 1396 O O . LEU A 1 183 ? 37.965 -20.117 6.252 1.00 86.25 183 LEU A O 1
ATOM 1400 N N . SER A 1 184 ? 37.592 -19.837 8.461 1.00 88.50 184 SER A N 1
ATOM 1401 C CA . SER A 1 184 ? 38.231 -21.095 8.856 1.00 88.50 184 SER A CA 1
ATOM 1402 C C . SER A 1 184 ? 37.482 -22.303 8.267 1.00 88.50 184 SER A C 1
ATOM 1404 O O . SER A 1 184 ? 36.289 -22.202 7.961 1.00 88.50 184 SER A O 1
ATOM 1406 N N . PRO A 1 185 ? 38.123 -23.480 8.139 1.00 88.62 185 PRO A N 1
ATOM 1407 C CA . PRO A 1 185 ? 37.455 -24.683 7.637 1.00 88.62 185 PRO A CA 1
ATOM 1408 C C . PRO A 1 185 ? 36.161 -25.027 8.392 1.00 88.62 185 PRO A C 1
ATOM 1410 O O . PRO A 1 185 ? 35.171 -25.411 7.774 1.00 88.62 185 PRO A O 1
ATOM 1413 N N . ALA A 1 186 ? 36.137 -24.819 9.714 1.00 90.25 186 ALA A N 1
ATOM 1414 C CA . ALA A 1 186 ? 34.956 -25.048 10.545 1.00 90.25 186 ALA A CA 1
ATOM 1415 C C . ALA A 1 186 ? 33.837 -24.027 10.273 1.00 90.25 186 ALA A C 1
ATOM 1417 O O . ALA A 1 186 ? 32.669 -24.400 10.165 1.00 90.25 186 ALA A O 1
ATOM 1418 N N . GLU A 1 187 ? 34.178 -22.745 10.121 1.00 89.50 187 GLU A N 1
ATOM 1419 C CA . GLU A 1 187 ? 33.211 -21.695 9.776 1.00 89.50 187 GLU A CA 1
ATOM 1420 C C . GLU A 1 187 ? 32.642 -21.894 8.369 1.00 89.50 187 GLU A C 1
ATOM 1422 O O . GLU A 1 187 ? 31.441 -21.739 8.168 1.00 89.50 187 GLU A O 1
ATOM 1427 N N . ARG A 1 188 ? 33.480 -22.307 7.412 1.00 88.50 188 ARG A N 1
ATOM 1428 C CA . ARG A 1 188 ? 33.073 -22.634 6.043 1.00 88.50 188 ARG A CA 1
ATOM 1429 C C . ARG A 1 188 ? 32.141 -23.840 6.005 1.00 88.50 188 ARG A C 1
ATOM 1431 O O . ARG A 1 188 ? 31.107 -23.769 5.356 1.00 88.50 188 ARG A O 1
ATOM 1438 N N . ALA A 1 189 ? 32.464 -24.915 6.727 1.00 88.12 189 ALA A N 1
ATOM 1439 C CA . ALA A 1 189 ? 31.602 -26.093 6.822 1.00 88.12 189 ALA A CA 1
ATOM 1440 C C . ALA A 1 189 ? 30.248 -25.755 7.463 1.00 88.12 189 ALA A C 1
ATOM 1442 O O . ALA A 1 189 ? 29.202 -26.181 6.975 1.00 88.12 189 ALA A O 1
ATOM 1443 N N . ARG A 1 190 ? 30.255 -24.929 8.517 1.00 90.88 190 ARG A N 1
ATOM 1444 C CA . ARG A 1 190 ? 29.028 -24.447 9.157 1.00 90.88 190 ARG A CA 1
ATOM 1445 C C . ARG A 1 190 ? 28.197 -23.572 8.217 1.00 90.88 190 ARG A C 1
ATOM 1447 O O . ARG A 1 190 ? 26.986 -23.751 8.153 1.00 90.88 190 ARG A O 1
ATOM 1454 N N . LEU A 1 191 ? 28.828 -22.649 7.489 1.00 90.25 191 LEU A N 1
ATOM 1455 C CA . LEU A 1 191 ? 28.151 -21.800 6.507 1.00 90.25 191 LEU A CA 1
ATOM 1456 C C . LEU A 1 191 ? 27.551 -22.634 5.370 1.00 90.25 191 LEU A C 1
ATOM 1458 O O . LEU A 1 191 ? 26.393 -22.439 5.022 1.00 90.25 191 LEU A O 1
ATOM 1462 N N . ALA A 1 192 ? 28.309 -23.594 4.845 1.00 89.19 192 ALA A N 1
ATOM 1463 C CA . ALA A 1 192 ? 27.883 -24.494 3.782 1.00 89.19 192 ALA A CA 1
ATOM 1464 C C . ALA A 1 192 ? 26.661 -25.336 4.183 1.00 89.19 192 ALA A C 1
ATOM 1466 O O . ALA A 1 192 ? 25.697 -25.420 3.426 1.00 89.19 192 ALA A O 1
ATOM 1467 N N . ALA A 1 193 ? 26.654 -25.868 5.410 1.00 91.12 193 ALA A N 1
ATOM 1468 C CA . ALA A 1 193 ? 25.515 -26.599 5.957 1.00 91.12 193 ALA A CA 1
ATOM 1469 C C . ALA A 1 193 ? 24.256 -25.723 6.098 1.00 91.12 193 ALA A C 1
ATOM 1471 O O . ALA A 1 193 ? 23.154 -26.199 5.843 1.00 91.12 193 ALA A O 1
ATOM 1472 N N . LEU A 1 194 ? 24.408 -24.445 6.472 1.00 90.50 194 LEU A N 1
ATOM 1473 C CA . LEU A 1 194 ? 23.280 -23.514 6.614 1.00 90.50 194 LEU A CA 1
ATOM 1474 C C . LEU A 1 194 ? 22.606 -23.181 5.279 1.00 90.50 194 LEU A C 1
ATOM 1476 O O . LEU A 1 194 ? 21.394 -22.992 5.245 1.00 90.50 194 LEU A O 1
ATOM 1480 N N . ILE A 1 195 ? 23.382 -23.091 4.199 1.00 89.19 195 ILE A N 1
ATOM 1481 C CA . ILE A 1 195 ? 22.880 -22.719 2.866 1.00 89.19 195 ILE A CA 1
ATOM 1482 C C . ILE A 1 195 ? 22.687 -23.927 1.936 1.00 89.19 195 ILE A C 1
ATOM 1484 O O . ILE A 1 195 ? 22.271 -23.755 0.795 1.00 89.19 195 ILE A O 1
ATOM 1488 N N . GLY A 1 196 ? 22.980 -25.141 2.413 1.00 88.62 196 GLY A N 1
ATOM 1489 C CA . GLY A 1 196 ? 22.770 -26.387 1.676 1.00 88.62 196 GLY A CA 1
ATOM 1490 C C . GLY A 1 196 ? 23.720 -26.605 0.495 1.00 88.62 196 GLY A C 1
ATOM 1491 O O . GLY A 1 196 ? 23.324 -27.234 -0.483 1.00 88.62 196 GLY A O 1
ATOM 1492 N N . VAL A 1 197 ? 24.954 -26.093 0.559 1.00 88.81 197 VAL A N 1
ATOM 1493 C CA . VAL A 1 197 ? 25.972 -26.285 -0.494 1.00 88.81 197 VAL A CA 1
ATOM 1494 C C . VAL A 1 197 ? 27.165 -27.089 0.017 1.00 88.81 197 VAL A C 1
ATOM 1496 O O . VAL A 1 197 ? 27.371 -27.224 1.221 1.00 88.81 197 VAL A O 1
ATOM 1499 N N . ASP A 1 198 ? 27.978 -27.609 -0.901 1.00 83.75 198 ASP A N 1
ATOM 1500 C CA . ASP A 1 198 ? 29.256 -28.240 -0.563 1.00 83.75 198 ASP A CA 1
ATOM 1501 C C . ASP A 1 198 ? 30.249 -27.189 -0.009 1.00 83.75 198 ASP A C 1
ATOM 1503 O O . ASP A 1 198 ? 30.468 -26.165 -0.659 1.00 83.75 198 ASP A O 1
ATOM 1507 N N . PRO A 1 199 ? 30.902 -27.410 1.150 1.00 77.88 199 PRO A N 1
ATOM 1508 C CA . PRO A 1 199 ? 31.930 -26.507 1.675 1.00 77.88 199 PRO A CA 1
ATOM 1509 C C . PRO A 1 199 ? 33.039 -26.136 0.679 1.00 77.88 199 PRO A C 1
ATOM 1511 O O . PRO A 1 199 ? 33.592 -25.038 0.766 1.00 77.88 199 PRO A O 1
ATOM 1514 N N . ALA A 1 200 ? 33.368 -27.014 -0.271 1.00 79.38 200 ALA A N 1
ATOM 1515 C CA . ALA A 1 200 ? 34.366 -26.759 -1.304 1.00 79.38 200 ALA A CA 1
ATOM 1516 C C . ALA A 1 200 ? 33.916 -25.712 -2.341 1.00 79.38 200 ALA A C 1
ATOM 1518 O O . ALA A 1 200 ? 34.771 -25.039 -2.925 1.00 79.38 200 ALA A O 1
ATOM 1519 N N . SER A 1 201 ? 32.605 -25.522 -2.546 1.00 79.56 201 SER A N 1
ATOM 1520 C CA . SER A 1 201 ? 32.069 -24.536 -3.499 1.00 79.56 201 SER A CA 1
ATOM 1521 C C . SER A 1 201 ? 32.230 -23.095 -3.005 1.00 79.56 201 SER A C 1
ATOM 1523 O O . SER A 1 201 ? 32.420 -22.183 -3.804 1.00 79.56 201 SER A O 1
ATOM 1525 N N . LEU A 1 202 ? 32.286 -22.892 -1.684 1.00 74.38 202 LEU A N 1
ATOM 1526 C CA . LEU A 1 202 ? 32.494 -21.583 -1.053 1.00 74.38 202 LEU A CA 1
ATOM 1527 C C . LEU A 1 202 ? 33.907 -21.010 -1.253 1.00 74.38 202 LEU A C 1
ATOM 1529 O O . LEU A 1 202 ? 34.187 -19.882 -0.855 1.00 74.38 202 LEU A O 1
ATOM 1533 N N . SER A 1 203 ? 34.834 -21.782 -1.817 1.00 65.81 203 SER A N 1
ATOM 1534 C CA . SER A 1 203 ? 36.252 -21.411 -1.934 1.00 65.81 203 SER A CA 1
ATOM 1535 C C . SER A 1 203 ? 36.627 -20.794 -3.283 1.00 65.81 203 SER A C 1
ATOM 1537 O O . SER A 1 203 ? 37.774 -20.385 -3.459 1.00 65.81 203 SER A O 1
ATOM 1539 N N . LYS A 1 204 ? 35.699 -20.713 -4.245 1.00 57.78 204 LYS A N 1
ATOM 1540 C CA . LYS A 1 204 ? 35.957 -20.109 -5.557 1.00 57.78 204 LYS A CA 1
ATOM 1541 C C . LYS A 1 204 ? 35.073 -18.879 -5.759 1.00 57.78 204 LYS A C 1
ATOM 1543 O O . LYS A 1 204 ? 33.856 -19.012 -5.696 1.00 57.78 204 LYS A O 1
ATOM 1548 N N . PRO A 1 205 ? 35.636 -17.697 -6.061 1.00 48.59 205 PRO A N 1
ATOM 1549 C CA . PRO A 1 205 ? 34.850 -16.685 -6.740 1.00 48.59 205 PRO A CA 1
ATOM 1550 C C . PRO A 1 205 ? 34.552 -17.222 -8.144 1.00 48.59 205 PRO A C 1
ATOM 1552 O O . PRO A 1 205 ? 35.473 -17.380 -8.948 1.00 48.59 205 PRO A O 1
ATOM 1555 N N . GLU A 1 206 ? 33.288 -17.518 -8.448 1.00 43.16 206 GLU A N 1
ATOM 1556 C CA . GLU A 1 206 ? 32.847 -17.503 -9.841 1.00 43.16 206 GLU A CA 1
ATOM 1557 C C . GLU A 1 206 ? 33.108 -16.084 -10.355 1.00 43.16 206 GLU A C 1
ATOM 1559 O O . GLU A 1 206 ? 32.442 -15.122 -9.970 1.00 43.16 206 GLU A O 1
ATOM 1564 N N . ARG A 1 207 ? 34.163 -15.924 -11.159 1.00 37.88 207 ARG A N 1
ATOM 1565 C CA . ARG A 1 207 ? 34.264 -14.747 -12.016 1.00 37.88 207 ARG A CA 1
ATOM 1566 C C . ARG A 1 207 ? 33.180 -14.925 -13.075 1.00 37.88 207 ARG A C 1
ATOM 1568 O O . ARG A 1 207 ? 33.173 -15.985 -13.698 1.00 37.88 207 ARG A O 1
ATOM 1575 N N . PRO A 1 208 ? 32.295 -13.946 -13.300 1.00 37.53 208 PRO A N 1
ATOM 1576 C CA . PRO A 1 208 ? 31.473 -13.978 -14.493 1.00 37.53 208 PRO A CA 1
ATOM 1577 C C . PRO A 1 208 ? 32.412 -13.903 -15.701 1.00 37.53 208 PRO A C 1
ATOM 1579 O O . PRO A 1 208 ? 33.292 -13.035 -15.763 1.00 37.53 208 PRO A O 1
ATOM 1582 N N . ASP A 1 209 ? 32.271 -14.867 -16.606 1.00 45.38 209 ASP A N 1
ATOM 1583 C CA . ASP A 1 209 ? 32.922 -14.830 -17.906 1.00 45.38 209 ASP A CA 1
ATOM 1584 C C . ASP A 1 209 ? 32.475 -13.578 -18.684 1.00 45.38 209 ASP A C 1
ATOM 1586 O O . ASP A 1 209 ? 31.372 -13.066 -18.495 1.00 45.38 209 ASP A O 1
ATOM 1590 N N . LYS A 1 210 ? 33.424 -13.086 -19.484 1.00 36.91 210 LYS A N 1
ATOM 1591 C CA . LYS A 1 210 ? 33.517 -11.793 -20.187 1.00 36.91 210 LYS A CA 1
ATOM 1592 C C . LYS A 1 210 ? 32.240 -11.229 -20.807 1.00 36.91 210 LYS A C 1
ATOM 1594 O O . LYS A 1 210 ? 31.535 -11.980 -21.511 1.00 36.91 210 LYS A O 1
#